Protein AF-A0A2E6G3G0-F1 (afdb_monomer)

Secondary structure (DSSP, 8-state):
------TT-TT---SS-HHHHHHHHTTSTTHHHHHTS-HHHHHHHHHHHHHHHTTS-BSSEEPSSBTTBTTS--SSS-SEES-EETTEEP-TT---HHHHHHHHHHHHHHHH-TTTTSTTS--SS------SEEEETTEEEE----SS---SB-TTS-HHHHH-THHHHHHGGGB-S--B----------

pLDDT: mean 77.66, std 16.22, range [36.97, 94.81]

Foldseek 3Di:
DDADCPQQDQPHQAVDDLVLLLVLLVPDPCNVVSVPDDNVLLSVLRSVLQVLCQVFAFDAAQDPPQPVDNPHGGNGSDDHADDADPNDGRDSPDDDPLVSNSSSVSSSVCSVPVCQQPPPDPGPPPPCPPPQWDDDDPDIDGDPDPPPPPQQFDPPDRSSCVSVVCSCVSCPNGGDDDRGPDDDDPPDDD

Structure (mmCIF, N/CA/C/O backbone):
data_AF-A0A2E6G3G0-F1
#
_entry.id   AF-A0A2E6G3G0-F1
#
loop_
_atom_site.group_PDB
_atom_site.id
_atom_site.type_symbol
_atom_site.label_atom_id
_atom_site.label_alt_id
_atom_site.label_comp_id
_atom_site.label_asym_id
_atom_site.label_entity_id
_atom_site.label_seq_id
_atom_site.pdbx_PDB_ins_code
_atom_site.Cartn_x
_atom_site.Cartn_y
_atom_site.Cartn_z
_atom_site.occupancy
_atom_site.B_iso_or_equiv
_atom_site.auth_seq_id
_atom_site.auth_comp_id
_atom_site.auth_asym_id
_atom_site.auth_atom_id
_atom_site.pdbx_PDB_model_num
ATOM 1 N N . MET A 1 1 ? -16.597 -3.599 -6.766 1.00 62.03 1 MET A N 1
ATOM 2 C CA . MET A 1 1 ? -15.289 -3.448 -7.442 1.00 62.03 1 MET A CA 1
ATOM 3 C C . MET A 1 1 ? -14.558 -4.769 -7.292 1.00 62.03 1 MET A C 1
ATOM 5 O O . MET A 1 1 ? -14.568 -5.299 -6.190 1.00 62.03 1 MET A O 1
ATOM 9 N N . THR A 1 2 ? -14.043 -5.342 -8.378 1.00 87.31 2 THR A N 1
ATOM 10 C CA . THR A 1 2 ? -13.449 -6.690 -8.361 1.00 87.31 2 THR A CA 1
ATOM 11 C C . THR A 1 2 ? -11.989 -6.624 -7.920 1.00 87.31 2 THR A C 1
ATOM 13 O O . THR A 1 2 ? -11.248 -5.740 -8.357 1.00 87.31 2 THR A O 1
ATOM 16 N N . PHE A 1 3 ? -11.575 -7.547 -7.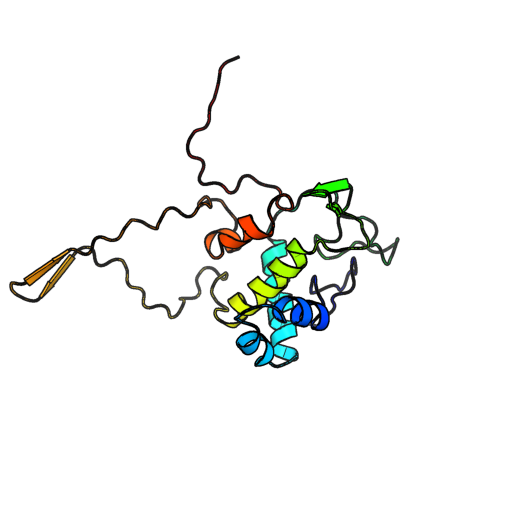052 1.00 89.94 3 PHE A N 1
ATOM 17 C CA . PHE A 1 3 ? -10.178 -7.689 -6.660 1.00 89.94 3 PHE A CA 1
ATOM 18 C C . PHE A 1 3 ? -9.345 -8.157 -7.859 1.00 89.94 3 PHE A C 1
ATOM 20 O O . PHE A 1 3 ? -9.682 -9.145 -8.509 1.00 89.94 3 PHE A O 1
ATOM 27 N N . ASN A 1 4 ? -8.280 -7.427 -8.177 1.00 88.81 4 ASN A N 1
ATOM 28 C CA . ASN A 1 4 ? -7.361 -7.763 -9.254 1.00 88.81 4 ASN A CA 1
ATOM 29 C C . ASN A 1 4 ? -5.958 -7.270 -8.886 1.00 88.81 4 ASN A C 1
ATOM 31 O O . ASN A 1 4 ? -5.741 -6.065 -8.763 1.00 88.81 4 ASN A O 1
ATOM 35 N N . ALA A 1 5 ? -5.020 -8.200 -8.729 1.00 87.94 5 ALA A N 1
ATOM 36 C CA . ALA A 1 5 ? -3.620 -7.920 -8.408 1.00 87.94 5 ALA A CA 1
ATOM 37 C C . ALA A 1 5 ? -2.667 -8.200 -9.589 1.00 87.94 5 ALA A C 1
ATOM 39 O O . ALA A 1 5 ? -1.472 -8.404 -9.400 1.00 87.94 5 ALA A O 1
ATOM 40 N N . THR A 1 6 ? -3.196 -8.243 -10.816 1.00 86.88 6 THR A N 1
ATOM 41 C CA . THR A 1 6 ? -2.399 -8.465 -12.032 1.00 86.88 6 THR A CA 1
ATOM 42 C C . THR A 1 6 ? -1.498 -7.259 -12.290 1.00 86.88 6 THR A C 1
ATOM 44 O O . THR A 1 6 ? -1.988 -6.129 -12.407 1.00 86.88 6 THR A O 1
ATOM 47 N N . LEU A 1 7 ? -0.189 -7.492 -12.390 1.00 83.62 7 LEU A N 1
ATOM 48 C CA . LEU A 1 7 ? 0.811 -6.437 -12.540 1.00 83.62 7 LEU A CA 1
ATOM 49 C C . LEU A 1 7 ? 0.590 -5.638 -13.827 1.00 83.62 7 LEU A C 1
ATOM 51 O O . LEU A 1 7 ? 0.356 -6.175 -14.897 1.00 83.62 7 LEU A O 1
ATOM 55 N N . GLY A 1 8 ? 0.628 -4.311 -13.726 1.00 77.94 8 GLY A N 1
ATOM 56 C CA . GLY A 1 8 ? 0.469 -3.433 -14.884 1.00 77.94 8 GLY A CA 1
ATOM 57 C C . GLY A 1 8 ? -0.934 -3.428 -15.510 1.00 77.94 8 GLY A C 1
ATOM 58 O O . GLY A 1 8 ? -1.158 -2.714 -16.486 1.00 77.94 8 GLY A O 1
ATOM 59 N N . SER A 1 9 ? -1.913 -4.176 -15.003 1.00 82.19 9 SER A N 1
ATOM 60 C CA . SER A 1 9 ? -3.252 -4.195 -15.601 1.00 82.19 9 SER A CA 1
ATOM 61 C C . SER A 1 9 ? -3.970 -2.837 -15.485 1.00 82.19 9 SER A C 1
ATOM 63 O O . SER A 1 9 ? -3.830 -2.105 -14.503 1.00 82.19 9 SER A O 1
ATOM 65 N N . THR A 1 10 ? -4.810 -2.508 -16.475 1.00 83.38 10 THR A N 1
ATOM 66 C CA . THR A 1 10 ? -5.750 -1.362 -16.415 1.00 83.38 10 THR A CA 1
ATOM 67 C C . THR A 1 10 ? -6.846 -1.553 -15.372 1.00 83.38 10 THR A C 1
ATOM 69 O O . THR A 1 10 ? -7.481 -0.587 -14.955 1.00 83.38 10 THR A O 1
ATOM 72 N N . LEU A 1 11 ? -7.083 -2.795 -14.950 1.00 85.50 11 LEU A N 1
ATOM 73 C CA . LEU A 1 11 ? -8.100 -3.152 -13.967 1.00 85.50 11 LEU A CA 1
ATOM 74 C C . LEU A 1 11 ? -7.493 -3.514 -12.609 1.00 85.50 11 LEU A C 1
ATOM 76 O O . LEU A 1 11 ? -8.232 -3.945 -11.730 1.00 85.50 11 LEU A O 1
ATOM 80 N N . ALA A 1 12 ? -6.178 -3.344 -12.425 1.00 86.94 12 ALA A N 1
ATOM 81 C CA . ALA A 1 12 ? -5.516 -3.637 -11.161 1.00 86.94 12 ALA A CA 1
ATOM 82 C C . ALA A 1 12 ? -6.078 -2.754 -10.036 1.00 86.94 12 ALA A C 1
ATOM 84 O O . ALA A 1 12 ? -6.157 -1.524 -10.152 1.00 86.94 12 ALA A O 1
ATOM 85 N N . THR A 1 13 ? -6.489 -3.393 -8.947 1.00 90.00 13 THR A N 1
ATOM 86 C CA . THR A 1 13 ? -7.044 -2.769 -7.741 1.00 90.00 13 THR A CA 1
ATOM 87 C C . THR A 1 13 ? -6.168 -2.985 -6.513 1.00 90.00 13 THR A C 1
ATOM 89 O O . THR A 1 13 ? -6.315 -2.241 -5.546 1.00 90.00 13 THR A O 1
ATOM 92 N N . SER A 1 14 ? -5.230 -3.934 -6.562 1.00 92.25 14 SER A N 1
ATOM 93 C CA . SER A 1 14 ? -4.233 -4.152 -5.518 1.00 92.25 14 SER A CA 1
ATOM 94 C C . SER A 1 14 ? -2.835 -4.370 -6.096 1.00 92.25 14 SER A C 1
ATOM 96 O O . SER A 1 14 ? -2.698 -4.811 -7.234 1.00 92.25 14 SER A O 1
ATOM 98 N N . TYR A 1 15 ? -1.801 -4.066 -5.309 1.00 91.00 15 TYR A N 1
ATOM 99 C CA . TYR A 1 15 ? -0.417 -4.412 -5.644 1.00 91.00 15 TYR A CA 1
ATOM 100 C C . TYR A 1 15 ? -0.094 -5.888 -5.411 1.00 91.00 15 TYR A C 1
ATOM 102 O O . TYR A 1 15 ? 0.723 -6.437 -6.138 1.00 91.00 15 TYR A O 1
ATOM 110 N N . ILE A 1 16 ? -0.703 -6.536 -4.417 1.00 93.62 16 ILE A N 1
ATOM 111 C CA . ILE A 1 16 ? -0.367 -7.918 -4.055 1.00 93.62 16 ILE A CA 1
ATOM 112 C C . ILE A 1 16 ? -1.604 -8.807 -4.023 1.00 93.62 16 ILE A C 1
ATOM 114 O O . ILE A 1 16 ? -2.722 -8.341 -3.808 1.00 93.62 16 ILE A O 1
ATOM 118 N N . THR A 1 17 ? -1.396 -10.105 -4.233 1.00 94.56 17 THR A N 1
ATOM 119 C CA . THR A 1 17 ? -2.445 -11.117 -4.057 1.00 94.56 17 THR A CA 1
ATOM 120 C C . THR A 1 17 ? -2.668 -11.417 -2.570 1.00 94.56 17 THR A C 1
ATOM 122 O O . THR A 1 17 ? -1.820 -11.098 -1.731 1.00 94.56 17 THR A O 1
ATOM 125 N N . VAL A 1 18 ? -3.793 -12.061 -2.238 1.00 94.19 18 VAL A N 1
ATOM 126 C CA . VAL A 1 18 ? -4.043 -12.555 -0.872 1.00 94.19 18 VAL A CA 1
ATOM 127 C C . VAL A 1 18 ? -2.978 -13.579 -0.465 1.00 94.19 18 VAL A C 1
ATOM 129 O O . VAL A 1 18 ? -2.447 -13.475 0.636 1.00 94.19 18 VAL A O 1
ATOM 132 N N . ASP A 1 19 ? -2.573 -14.470 -1.373 1.00 94.00 19 ASP A N 1
ATOM 133 C CA . ASP A 1 19 ? -1.524 -15.467 -1.117 1.00 94.00 19 ASP A CA 1
ATOM 134 C C . ASP A 1 19 ? -0.173 -14.812 -0.798 1.00 94.00 19 ASP A C 1
ATOM 136 O O . ASP A 1 19 ? 0.526 -15.203 0.140 1.00 94.00 19 ASP A O 1
ATOM 140 N N . THR A 1 20 ? 0.191 -13.763 -1.543 1.00 92.62 20 THR A N 1
ATOM 141 C CA . THR A 1 20 ? 1.399 -12.975 -1.263 1.00 92.62 20 THR A CA 1
ATOM 142 C C . THR A 1 20 ? 1.306 -12.305 0.109 1.00 92.62 20 THR A C 1
ATOM 144 O O . THR A 1 20 ? 2.282 -12.306 0.860 1.00 92.62 20 THR A O 1
ATOM 147 N N . ALA A 1 21 ? 0.141 -11.759 0.472 1.00 92.88 21 ALA A N 1
ATOM 148 C CA . ALA A 1 21 ? -0.073 -11.149 1.783 1.00 92.88 21 ALA A CA 1
ATOM 149 C C . ALA A 1 21 ? 0.027 -12.181 2.920 1.00 92.88 21 ALA A C 1
ATOM 151 O O . ALA A 1 21 ? 0.689 -11.924 3.927 1.00 92.88 21 ALA A O 1
ATOM 152 N N . ASP A 1 22 ? -0.561 -13.365 2.746 1.00 94.00 22 ASP A N 1
ATOM 153 C CA . ASP A 1 22 ? -0.478 -14.474 3.701 1.00 94.00 22 ASP A CA 1
ATOM 154 C C . ASP A 1 22 ? 0.979 -14.916 3.913 1.00 94.00 22 ASP A C 1
ATOM 156 O O . ASP A 1 22 ? 1.413 -15.097 5.056 1.00 94.00 22 ASP A O 1
ATOM 160 N N . ALA A 1 23 ? 1.776 -14.985 2.842 1.00 94.06 23 ALA A N 1
ATOM 161 C CA . ALA A 1 23 ? 3.208 -15.281 2.920 1.00 94.06 23 ALA A CA 1
ATOM 162 C C . ALA A 1 23 ? 4.017 -14.186 3.641 1.00 94.06 23 ALA A C 1
ATOM 164 O O . ALA A 1 23 ? 4.982 -14.485 4.348 1.00 94.06 23 ALA A O 1
ATOM 165 N N . VAL A 1 24 ? 3.639 -12.910 3.503 1.00 92.25 24 VAL A N 1
ATOM 166 C CA . VAL A 1 24 ? 4.272 -11.812 4.255 1.00 92.25 24 VAL A CA 1
ATOM 167 C C . VAL A 1 24 ? 3.977 -11.939 5.750 1.00 92.25 24 VAL A C 1
ATOM 169 O O . VAL A 1 24 ? 4.884 -11.776 6.572 1.00 92.25 24 VAL A O 1
ATOM 172 N N . TRP A 1 25 ? 2.733 -12.252 6.113 1.00 93.06 25 TRP A N 1
ATOM 173 C CA . TRP A 1 25 ? 2.313 -12.355 7.509 1.00 93.06 25 TRP A CA 1
ATOM 174 C C . TRP A 1 25 ? 2.745 -13.661 8.187 1.00 93.06 25 TRP A C 1
ATO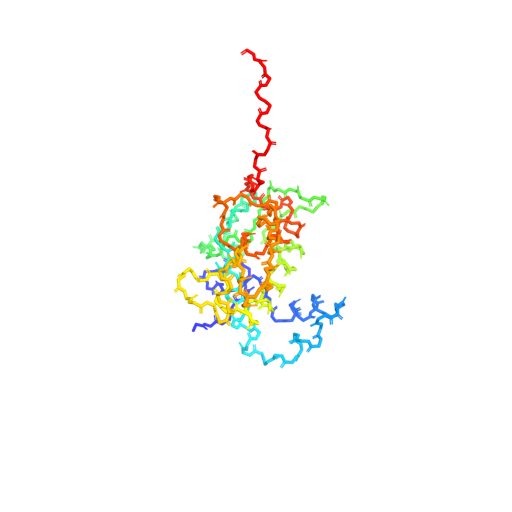M 176 O O . TRP A 1 25 ? 2.798 -13.691 9.417 1.00 93.06 25 TRP A O 1
ATOM 186 N N . SER A 1 26 ? 3.087 -14.722 7.446 1.00 90.31 26 SER A N 1
ATOM 187 C CA . SER A 1 26 ? 3.416 -16.058 7.986 1.00 90.31 26 SER A CA 1
ATOM 188 C C . SER A 1 26 ? 4.534 -16.068 9.035 1.00 90.31 26 SER A C 1
ATOM 190 O O . SER A 1 26 ? 4.526 -16.900 9.934 1.00 90.31 26 SER A O 1
ATOM 192 N N . ASN A 1 27 ? 5.480 -15.129 8.950 1.00 84.12 27 ASN A N 1
ATOM 193 C CA . ASN A 1 27 ? 6.659 -15.062 9.822 1.00 84.12 27 ASN A CA 1
ATOM 194 C C . ASN A 1 27 ? 6.611 -13.885 10.808 1.00 84.12 27 ASN A C 1
ATOM 196 O O . ASN A 1 27 ? 7.648 -13.353 11.202 1.00 84.12 27 ASN A O 1
ATOM 200 N N . THR A 1 28 ? 5.416 -13.429 11.176 1.00 88.31 28 THR A N 1
ATOM 201 C CA . THR A 1 28 ? 5.239 -12.248 12.028 1.00 88.31 28 THR A CA 1
ATOM 202 C C . THR A 1 28 ? 4.363 -12.551 13.239 1.00 88.31 28 THR A C 1
ATOM 204 O O . THR A 1 28 ? 3.518 -13.443 13.213 1.00 88.31 28 THR A O 1
ATOM 207 N N . LEU A 1 29 ? 4.515 -11.748 14.293 1.00 87.25 29 LEU A N 1
ATOM 208 C CA . LEU A 1 29 ? 3.718 -11.877 15.517 1.00 87.25 29 LEU A CA 1
ATOM 209 C C . LEU A 1 29 ? 2.222 -11.589 15.299 1.00 87.25 29 LEU A C 1
ATOM 211 O O . LEU A 1 29 ? 1.388 -12.087 16.046 1.00 87.25 29 LEU A O 1
ATOM 215 N N . ASN A 1 30 ? 1.876 -10.828 14.257 1.00 89.38 30 ASN A N 1
ATOM 216 C CA . ASN A 1 30 ? 0.493 -10.478 13.929 1.00 89.38 30 ASN A CA 1
ATOM 217 C C . ASN A 1 30 ? -0.160 -11.458 12.944 1.00 89.38 30 ASN A C 1
ATOM 219 O O . ASN A 1 30 ? -1.264 -11.189 12.471 1.00 89.38 30 ASN A O 1
ATOM 223 N N . ASN A 1 31 ? 0.483 -12.597 12.651 1.00 91.50 31 ASN A N 1
ATOM 224 C CA . ASN A 1 31 ? -0.094 -13.620 11.782 1.00 91.50 31 ASN A CA 1
ATOM 225 C C . ASN A 1 31 ? -1.508 -14.013 12.225 1.00 91.50 31 ASN A C 1
ATOM 227 O O . ASN A 1 31 ? -2.407 -14.053 11.397 1.00 91.50 31 ASN A O 1
ATOM 231 N N . ALA A 1 32 ? -1.714 -14.226 13.528 1.00 91.69 32 ALA A N 1
ATOM 232 C CA . ALA A 1 32 ? -3.009 -14.630 14.069 1.00 91.69 32 ALA A CA 1
ATOM 233 C C . ALA A 1 32 ? -4.115 -13.598 13.789 1.00 91.69 32 ALA A C 1
ATOM 235 O O . ALA A 1 32 ? -5.234 -13.975 13.458 1.00 91.69 32 ALA A O 1
ATOM 236 N N . ALA A 1 33 ? -3.795 -12.301 13.873 1.00 91.56 33 ALA A N 1
ATOM 237 C CA . ALA A 1 33 ? -4.744 -11.231 13.578 1.00 91.56 33 ALA A CA 1
ATOM 238 C C . ALA A 1 33 ? -5.097 -11.182 12.083 1.00 91.56 33 ALA A C 1
ATOM 240 O O . ALA A 1 33 ? -6.261 -11.029 11.734 1.00 91.56 33 ALA A O 1
ATOM 241 N N . TRP A 1 34 ? -4.109 -11.362 11.201 1.00 92.56 34 TRP A N 1
ATOM 242 C CA . TRP A 1 34 ? -4.342 -11.416 9.756 1.00 92.56 34 TRP A CA 1
ATOM 243 C C . TRP A 1 34 ? -5.092 -12.685 9.324 1.00 92.56 34 TRP A C 1
ATOM 245 O O . TRP A 1 34 ? -6.000 -12.627 8.500 1.00 92.56 34 TRP A O 1
ATOM 255 N N . ALA A 1 35 ? -4.740 -13.835 9.896 1.00 92.88 35 ALA A N 1
ATOM 256 C CA . ALA A 1 35 ? -5.358 -15.124 9.601 1.00 92.88 35 ALA A CA 1
ATOM 257 C C . ALA A 1 35 ? -6.817 -15.212 10.076 1.00 92.88 35 ALA A C 1
ATOM 259 O O . ALA A 1 35 ? -7.580 -15.998 9.523 1.00 92.88 35 ALA A O 1
ATOM 260 N N . ALA A 1 36 ? -7.210 -14.406 11.068 1.00 93.62 36 ALA A N 1
ATOM 261 C CA . ALA A 1 36 ? -8.590 -14.319 11.538 1.00 93.62 36 ALA A CA 1
ATOM 262 C C . ALA A 1 36 ? -9.532 -13.598 10.554 1.00 93.62 36 ALA A C 1
ATOM 264 O O . ALA A 1 36 ? -10.747 -13.735 10.680 1.00 93.62 36 ALA A O 1
ATOM 265 N N . LEU A 1 37 ? -8.995 -12.840 9.591 1.00 92.62 37 LEU A N 1
ATOM 266 C CA . LEU A 1 37 ? -9.790 -12.125 8.593 1.00 92.62 37 LEU A CA 1
ATOM 267 C C . LEU A 1 37 ? -10.345 -13.074 7.534 1.00 92.62 37 LEU A C 1
ATOM 269 O O . LEU A 1 37 ? -9.647 -13.969 7.045 1.00 92.62 37 LEU A O 1
ATOM 273 N N . THR A 1 38 ? -11.577 -12.818 7.104 1.00 94.44 38 THR A N 1
ATOM 274 C CA . THR A 1 38 ? -12.157 -13.488 5.938 1.00 94.44 38 THR A CA 1
ATOM 275 C C . THR A 1 38 ? -11.435 -13.071 4.659 1.00 94.44 38 THR A C 1
ATOM 277 O O . THR A 1 38 ? -10.847 -11.992 4.560 1.00 94.44 38 THR A O 1
ATOM 280 N N . GLU A 1 39 ? -11.510 -13.908 3.626 1.00 92.75 39 GLU A N 1
ATOM 281 C CA . GLU A 1 39 ? -10.880 -13.603 2.340 1.00 92.75 39 GLU A CA 1
ATOM 282 C C . GLU A 1 39 ? -11.395 -12.283 1.739 1.00 92.75 39 GLU A C 1
ATOM 284 O O . GLU A 1 39 ? -10.615 -11.479 1.230 1.00 92.75 39 GLU A O 1
ATOM 289 N N . THR A 1 40 ? -12.696 -12.003 1.866 1.00 93.06 40 THR A N 1
ATOM 290 C CA . THR A 1 40 ? -13.290 -10.741 1.402 1.00 93.06 40 THR A CA 1
ATOM 291 C C . THR A 1 40 ? -12.728 -9.531 2.150 1.00 93.06 40 THR A C 1
ATOM 293 O O . THR A 1 40 ? -12.414 -8.520 1.521 1.00 93.06 40 THR A O 1
ATOM 296 N N . GLU A 1 41 ? -12.541 -9.623 3.467 1.00 93.81 41 GLU A N 1
ATOM 297 C CA . GLU A 1 41 ? -11.949 -8.548 4.276 1.00 93.81 41 GLU A CA 1
ATOM 298 C C . GLU A 1 41 ? -10.472 -8.321 3.929 1.00 93.81 41 GLU A C 1
ATOM 300 O O . GLU A 1 41 ? -10.026 -7.174 3.809 1.00 93.81 41 GLU A O 1
ATOM 305 N N . LYS A 1 42 ? -9.712 -9.395 3.676 1.00 94.31 42 LYS A N 1
ATOM 306 C CA . LYS A 1 42 ? -8.332 -9.299 3.172 1.00 94.31 42 LYS A CA 1
ATOM 307 C C . LYS A 1 42 ? -8.289 -8.585 1.820 1.00 94.31 42 LYS A C 1
ATOM 309 O O . LYS A 1 42 ? -7.517 -7.648 1.639 1.00 94.31 42 LYS A O 1
ATOM 314 N N . GLN A 1 43 ? -9.154 -8.957 0.879 1.00 94.81 43 GLN A N 1
ATOM 315 C CA . GLN A 1 43 ? -9.218 -8.310 -0.437 1.00 94.81 43 GLN A CA 1
ATOM 316 C C . GLN A 1 43 ? -9.579 -6.820 -0.326 1.00 94.81 43 GLN A C 1
ATOM 318 O O . GLN A 1 43 ? -8.946 -5.977 -0.965 1.00 94.81 43 GLN A O 1
ATOM 323 N N . GLN A 1 44 ? -10.570 -6.470 0.498 1.00 92.81 44 GLN A N 1
ATOM 324 C CA . GLN A 1 44 ? -10.986 -5.080 0.711 1.00 92.81 44 GLN A CA 1
ATOM 325 C C . GLN A 1 44 ? -9.887 -4.235 1.359 1.00 92.81 44 GLN A C 1
ATOM 327 O O . GLN A 1 44 ? -9.598 -3.135 0.882 1.00 92.81 44 GLN A O 1
ATOM 332 N N . SER A 1 45 ? -9.240 -4.757 2.400 1.00 92.62 45 SER A N 1
ATOM 333 C CA . SER A 1 45 ? -8.147 -4.066 3.088 1.00 92.62 45 SER A CA 1
ATOM 334 C C . SER A 1 45 ? -6.926 -3.867 2.185 1.00 92.62 45 SER A C 1
ATOM 336 O O . SER A 1 45 ? -6.338 -2.786 2.185 1.00 92.62 45 SER A O 1
ATOM 338 N N . LEU A 1 46 ? -6.592 -4.841 1.332 1.00 94.69 46 LEU A N 1
ATOM 339 C CA . LEU A 1 46 ? -5.525 -4.715 0.332 1.00 94.69 46 LEU A CA 1
ATOM 340 C C . LEU A 1 46 ? -5.835 -3.658 -0.740 1.00 94.69 46 LEU A C 1
ATOM 342 O O . LEU A 1 46 ? -4.940 -2.908 -1.141 1.00 94.69 46 LEU A O 1
ATOM 346 N N . MET A 1 47 ? -7.088 -3.555 -1.195 1.00 93.25 47 MET A N 1
ATOM 347 C CA . MET A 1 47 ? -7.511 -2.497 -2.126 1.00 93.25 47 MET A CA 1
ATOM 348 C C . MET A 1 47 ? -7.444 -1.108 -1.473 1.00 93.25 47 MET A C 1
ATOM 350 O O . MET A 1 47 ? -6.966 -0.150 -2.090 1.00 93.25 47 MET A O 1
ATOM 354 N N . ALA A 1 48 ? -7.872 -0.993 -0.213 1.00 91.50 48 ALA A N 1
ATOM 355 C CA . ALA A 1 48 ? -7.790 0.251 0.553 1.00 91.50 48 ALA A CA 1
ATOM 356 C C . ALA A 1 48 ? -6.332 0.679 0.787 1.00 91.50 48 ALA A C 1
ATOM 358 O O . ALA A 1 48 ? -5.974 1.827 0.520 1.00 91.50 48 ALA A O 1
ATOM 359 N N . ALA A 1 49 ? -5.468 -0.254 1.192 1.00 92.44 49 ALA A N 1
ATOM 360 C CA . ALA A 1 49 ? -4.038 -0.014 1.373 1.00 92.44 49 ALA A CA 1
ATOM 361 C C . ALA A 1 49 ? -3.358 0.423 0.074 1.00 92.44 49 ALA A C 1
ATOM 363 O O . ALA A 1 49 ? -2.580 1.374 0.074 1.00 92.44 49 ALA A O 1
ATOM 364 N N . THR A 1 50 ? -3.690 -0.220 -1.045 1.00 93.31 50 THR A N 1
ATOM 365 C CA . THR A 1 50 ? -3.153 0.164 -2.358 1.00 93.31 50 THR A CA 1
ATOM 366 C C . THR A 1 50 ? -3.584 1.583 -2.717 1.00 93.31 50 THR A C 1
ATOM 368 O O . THR A 1 50 ? -2.750 2.399 -3.083 1.00 93.31 50 THR A O 1
ATOM 371 N N . THR A 1 51 ? -4.858 1.925 -2.515 1.00 90.62 51 THR A N 1
ATOM 372 C CA . THR A 1 51 ? -5.368 3.286 -2.760 1.00 90.62 51 THR A CA 1
ATOM 373 C C . THR A 1 51 ? -4.652 4.333 -1.900 1.00 90.62 51 THR A C 1
ATOM 375 O O . THR A 1 51 ? -4.349 5.423 -2.376 1.00 90.62 51 THR A O 1
ATOM 378 N N . ALA A 1 52 ? -4.333 4.001 -0.648 1.00 89.25 52 ALA A N 1
ATOM 379 C CA . ALA A 1 52 ? -3.578 4.881 0.238 1.00 89.25 52 ALA A CA 1
ATOM 380 C C . ALA A 1 52 ? -2.111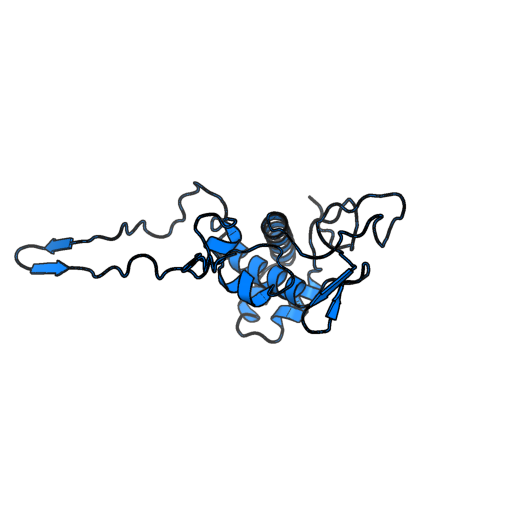 5.052 -0.203 1.00 89.25 52 ALA A C 1
ATOM 382 O O . ALA A 1 52 ? -1.570 6.154 -0.118 1.00 89.25 52 ALA A O 1
ATOM 383 N N . LEU A 1 53 ? -1.470 3.989 -0.697 1.00 90.25 53 LEU A N 1
ATOM 384 C CA . LEU A 1 53 ? -0.100 4.035 -1.218 1.00 90.25 53 LEU A CA 1
ATOM 385 C C . LEU A 1 53 ? -0.003 4.762 -2.563 1.00 90.25 53 LEU A C 1
ATOM 387 O O . LEU A 1 53 ? 1.007 5.406 -2.822 1.00 90.25 53 LEU A O 1
ATOM 391 N N . GLU A 1 54 ? -1.049 4.730 -3.389 1.00 90.19 54 GLU A N 1
ATOM 392 C CA . GLU A 1 54 ? -1.118 5.484 -4.651 1.00 90.19 54 GLU A CA 1
ATOM 393 C C . GLU A 1 54 ? -1.070 7.009 -4.445 1.00 90.19 54 GLU A C 1
ATOM 395 O O . GLU A 1 54 ? -0.757 7.740 -5.384 1.00 90.19 54 GLU A O 1
ATOM 400 N N . ALA A 1 55 ? -1.337 7.500 -3.228 1.00 86.00 55 ALA A N 1
ATOM 401 C CA . ALA A 1 55 ? -1.163 8.909 -2.867 1.00 86.00 55 ALA A CA 1
ATOM 402 C C . ALA A 1 55 ? 0.312 9.309 -2.658 1.00 86.00 55 ALA A C 1
ATOM 404 O O . ALA A 1 55 ? 0.613 10.494 -2.494 1.00 86.00 55 ALA A O 1
ATOM 405 N N . LEU A 1 56 ? 1.229 8.339 -2.620 1.00 87.69 56 LEU A N 1
ATOM 406 C CA . LEU A 1 56 ? 2.663 8.562 -2.464 1.00 87.69 56 LEU A CA 1
ATOM 407 C C . LEU A 1 56 ? 3.345 8.725 -3.822 1.00 87.69 56 LEU A C 1
ATOM 409 O O . LEU A 1 56 ? 2.813 8.353 -4.867 1.00 87.69 56 LEU A O 1
ATOM 413 N N . LEU A 1 57 ? 4.551 9.287 -3.793 1.00 86.69 57 LEU A N 1
ATOM 414 C CA . LEU A 1 57 ? 5.430 9.357 -4.951 1.00 86.69 57 LEU A CA 1
ATOM 415 C C . LEU A 1 57 ? 6.505 8.278 -4.810 1.00 86.69 57 LEU A C 1
ATOM 417 O O . LEU A 1 57 ? 7.128 8.145 -3.755 1.00 86.69 57 LEU A O 1
ATOM 421 N N . PHE A 1 58 ? 6.707 7.500 -5.872 1.00 88.56 58 PHE A N 1
ATOM 422 C CA . PHE A 1 58 ? 7.713 6.439 -5.925 1.00 88.56 58 PHE A CA 1
ATOM 423 C C . PHE A 1 58 ? 8.826 6.767 -6.919 1.00 88.56 58 PHE A C 1
ATOM 425 O O . PHE A 1 58 ? 8.574 7.332 -7.987 1.00 88.56 58 PHE A O 1
ATOM 432 N N . THR A 1 59 ? 10.047 6.348 -6.593 1.00 86.62 59 THR A N 1
ATOM 433 C CA . THR A 1 59 ? 11.233 6.527 -7.438 1.00 86.62 59 THR A CA 1
ATOM 434 C C . THR A 1 59 ? 11.200 5.624 -8.673 1.00 86.62 59 THR A C 1
ATOM 436 O O . THR A 1 59 ? 10.459 4.641 -8.764 1.00 86.62 59 THR A O 1
ATOM 439 N N . GLY A 1 60 ? 12.013 5.969 -9.672 1.00 85.44 60 GLY A N 1
ATOM 440 C CA . GLY A 1 60 ? 12.097 5.238 -10.936 1.00 85.44 60 GLY A CA 1
ATOM 441 C C . GLY A 1 60 ? 10.999 5.606 -11.930 1.00 85.44 60 GLY A C 1
ATOM 442 O O . GLY A 1 60 ? 10.110 6.414 -11.656 1.00 85.44 60 GLY A O 1
ATOM 443 N N . VAL A 1 61 ? 11.067 5.008 -13.112 1.00 85.25 61 VAL A N 1
ATOM 444 C CA . VAL A 1 61 ? 10.161 5.287 -14.226 1.00 85.25 61 VAL A CA 1
ATOM 445 C C . VAL A 1 61 ? 9.022 4.283 -14.205 1.00 85.25 61 VAL A C 1
ATOM 447 O O . VAL A 1 61 ? 9.241 3.070 -14.236 1.00 85.25 61 VAL A O 1
ATOM 450 N N . ARG A 1 62 ? 7.790 4.795 -14.161 1.00 84.94 62 ARG A N 1
ATOM 451 C CA . ARG A 1 62 ? 6.587 3.975 -14.285 1.00 84.94 62 ARG A CA 1
ATOM 452 C C . ARG A 1 62 ? 6.630 3.222 -15.614 1.00 84.94 62 ARG A C 1
ATOM 454 O O . ARG A 1 62 ? 6.765 3.851 -16.661 1.00 84.94 62 ARG A O 1
ATOM 461 N N . CYS A 1 63 ? 6.512 1.896 -15.573 1.00 81.38 63 CYS A N 1
ATOM 462 C CA . CYS A 1 63 ? 6.552 1.086 -16.785 1.00 81.38 63 CYS A CA 1
ATOM 463 C C . CYS A 1 63 ? 5.406 1.481 -17.726 1.00 81.38 63 CYS A C 1
ATOM 465 O O . CYS A 1 63 ? 4.253 1.617 -17.311 1.00 81.38 63 CYS A O 1
ATOM 467 N N . ALA A 1 64 ? 5.731 1.737 -18.984 1.00 69.38 64 ALA A N 1
ATOM 468 C CA . ALA A 1 64 ? 4.754 1.969 -20.029 1.00 69.38 64 A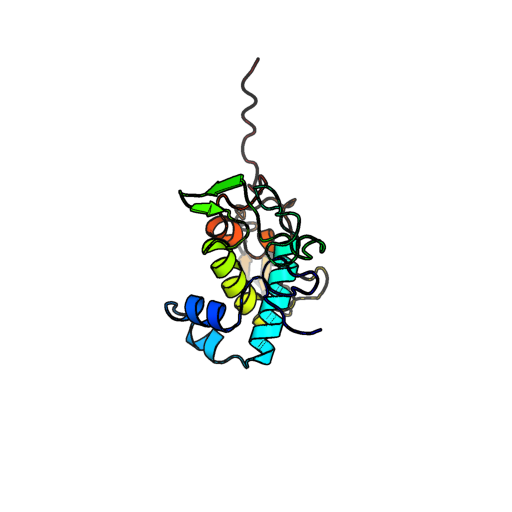LA A CA 1
ATOM 469 C C . ALA A 1 64 ? 5.309 1.378 -21.330 1.00 69.38 64 ALA A C 1
ATOM 471 O O . ALA A 1 64 ? 6.462 1.664 -21.664 1.00 69.38 64 ALA A O 1
ATOM 472 N N . PRO A 1 65 ? 4.516 0.595 -22.072 1.00 64.50 65 PRO A N 1
ATOM 473 C CA . PRO A 1 65 ? 3.174 0.102 -21.733 1.00 64.50 65 PRO A CA 1
ATOM 474 C C . PRO A 1 65 ? 3.184 -0.952 -20.604 1.00 64.50 65 PRO A C 1
ATOM 476 O O . PRO A 1 65 ? 4.244 -1.262 -20.060 1.00 64.50 65 PRO A O 1
ATOM 479 N N . SER A 1 66 ? 2.008 -1.430 -20.181 1.00 62.34 66 SER A N 1
ATOM 480 C CA . SER A 1 66 ? 1.897 -2.476 -19.155 1.00 62.34 66 SER A CA 1
ATOM 481 C C . SER A 1 66 ? 2.765 -3.689 -19.496 1.00 62.34 66 SER A C 1
ATOM 483 O O . SER A 1 66 ? 2.853 -4.074 -20.661 1.00 62.34 66 SER A O 1
ATOM 485 N N . THR A 1 67 ? 3.366 -4.317 -18.482 1.00 60.47 67 THR A N 1
ATOM 486 C CA . THR A 1 67 ? 4.145 -5.558 -18.623 1.00 60.47 67 THR A CA 1
ATOM 487 C C . THR A 1 67 ? 3.341 -6.682 -19.283 1.00 60.47 67 THR A C 1
ATOM 489 O O . THR A 1 67 ? 3.926 -7.532 -19.949 1.00 60.47 67 THR A O 1
ATOM 492 N N . ASP A 1 68 ? 2.011 -6.620 -19.166 1.00 57.31 68 ASP A N 1
ATOM 493 C CA . ASP A 1 68 ? 1.084 -7.646 -19.644 1.00 57.31 68 ASP A CA 1
ATOM 494 C C . ASP A 1 68 ? 0.284 -7.205 -20.885 1.00 57.31 68 ASP A C 1
ATOM 496 O O . ASP A 1 68 ? -0.438 -8.007 -21.477 1.00 57.31 68 ASP A O 1
ATOM 500 N N . ASP A 1 69 ? 0.386 -5.937 -21.304 1.00 58.03 69 ASP A N 1
ATOM 501 C CA . ASP A 1 69 ? -0.301 -5.440 -22.498 1.00 58.03 69 ASP A CA 1
ATOM 502 C C . ASP A 1 69 ? 0.362 -4.171 -23.053 1.00 58.03 69 ASP A C 1
ATOM 504 O O . ASP A 1 69 ? 0.220 -3.070 -22.512 1.00 58.03 69 ASP A O 1
ATOM 508 N N . ALA A 1 70 ? 1.026 -4.320 -24.203 1.00 64.69 70 ALA A N 1
ATOM 509 C CA . ALA A 1 70 ? 1.728 -3.233 -24.874 1.00 64.69 70 ALA A CA 1
ATOM 510 C C . ALA A 1 70 ? 0.808 -2.088 -25.358 1.00 64.69 70 ALA A C 1
ATOM 512 O O . ALA A 1 70 ? 1.276 -0.996 -25.679 1.00 64.69 70 ALA A O 1
ATOM 513 N N . SER A 1 71 ? -0.502 -2.328 -25.416 1.00 67.12 71 SER A N 1
ATOM 514 C CA . SER A 1 71 ? -1.510 -1.380 -25.891 1.00 67.12 71 SER A CA 1
ATOM 515 C C . SER A 1 71 ? -2.314 -0.726 -24.767 1.00 67.12 71 SER A C 1
ATOM 517 O O . SER A 1 71 ? -3.062 0.220 -25.024 1.00 67.12 71 SER A O 1
ATOM 519 N N . LYS A 1 72 ? -2.159 -1.187 -23.516 1.00 66.81 72 LYS A N 1
ATOM 520 C CA . LYS A 1 72 ? -2.929 -0.679 -22.377 1.00 66.81 72 LYS A CA 1
ATOM 521 C C . LYS A 1 72 ? -2.039 0.036 -21.351 1.00 66.81 72 LYS A C 1
ATOM 523 O O . LYS A 1 72 ? -1.033 -0.516 -20.900 1.00 66.81 72 LYS A O 1
ATOM 528 N N . PRO A 1 73 ? -2.407 1.259 -20.930 1.00 71.50 73 PRO A N 1
ATOM 529 C CA . PRO A 1 73 ? -1.696 1.953 -19.866 1.00 71.50 73 PRO A CA 1
ATOM 530 C C . PRO A 1 73 ? -1.983 1.281 -18.520 1.00 71.50 73 PRO A C 1
ATOM 532 O O . PRO A 1 73 ? -3.131 0.981 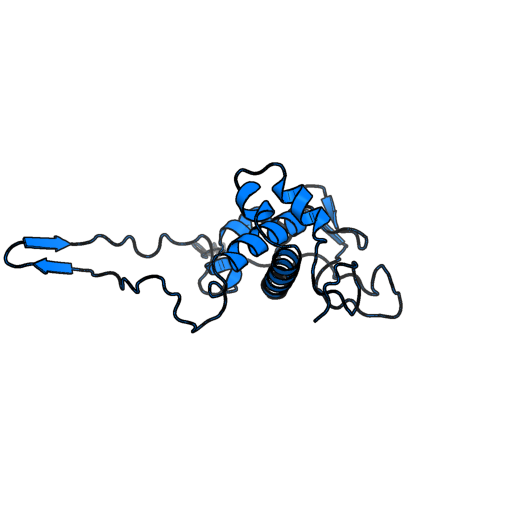-18.210 1.00 71.50 73 PRO A O 1
ATOM 535 N N . GLN A 1 74 ? -0.969 1.077 -17.685 1.00 79.06 74 GLN A N 1
ATOM 536 C CA . GLN A 1 74 ? -1.213 0.552 -16.341 1.00 79.06 74 GLN A CA 1
ATOM 537 C C . GLN A 1 74 ? -2.001 1.536 -15.462 1.00 79.06 74 GLN A C 1
ATOM 539 O O . GLN A 1 74 ? -1.791 2.752 -15.541 1.00 79.06 74 GLN A O 1
ATOM 544 N N . ARG A 1 75 ? -2.912 1.010 -14.625 1.00 84.25 75 ARG A N 1
ATOM 545 C CA . ARG A 1 75 ? -3.759 1.823 -13.731 1.00 84.25 75 ARG A CA 1
ATOM 546 C C . ARG A 1 75 ? -3.007 2.330 -12.505 1.00 84.25 75 ARG A C 1
ATOM 548 O O . ARG A 1 75 ? -3.203 3.478 -12.123 1.00 84.25 75 ARG A O 1
ATOM 555 N N . LEU A 1 76 ? -2.191 1.472 -11.900 1.00 87.38 76 LEU A N 1
ATOM 556 C CA . LEU A 1 76 ? -1.479 1.758 -10.657 1.00 87.38 76 LEU A CA 1
ATOM 557 C C . LEU A 1 76 ? -0.082 2.356 -10.924 1.00 87.38 76 LEU A C 1
ATOM 559 O O . LEU A 1 76 ? 0.414 2.346 -12.056 1.00 87.38 76 LEU A O 1
ATOM 563 N N . GLN A 1 77 ? 0.561 2.906 -9.892 1.00 86.56 77 GLN A N 1
ATOM 564 C CA . GLN A 1 77 ? 1.911 3.477 -9.978 1.00 86.56 77 GLN A CA 1
ATOM 565 C C . GLN A 1 77 ? 3.025 2.431 -10.138 1.00 86.56 77 GLN A C 1
ATOM 567 O O . GLN A 1 77 ? 4.087 2.771 -10.670 1.00 86.56 77 GLN A O 1
ATOM 572 N N . TRP A 1 78 ? 2.798 1.197 -9.679 1.00 86.88 78 TRP A N 1
ATOM 573 C CA . TRP A 1 78 ? 3.663 0.031 -9.884 1.00 86.88 78 TRP A CA 1
ATOM 574 C C . TRP A 1 78 ? 3.042 -0.920 -10.916 1.00 86.88 78 TRP A C 1
ATOM 576 O O . TRP A 1 78 ? 1.815 -1.056 -10.926 1.00 86.88 78 TRP A O 1
ATOM 586 N N . PRO A 1 79 ? 3.852 -1.648 -11.710 1.00 87.88 79 PRO A N 1
ATOM 587 C CA . PRO A 1 79 ? 5.321 -1.754 -11.688 1.00 87.88 79 PRO A CA 1
ATOM 588 C C . PRO A 1 79 ? 6.136 -0.574 -12.269 1.00 87.88 79 PRO A C 1
ATOM 590 O O . PRO A 1 79 ? 5.659 0.227 -13.081 1.00 87.88 79 PRO A O 1
ATOM 593 N N . ARG A 1 80 ? 7.412 -0.484 -11.855 1.00 87.56 80 ARG A N 1
ATOM 594 C CA . ARG A 1 80 ? 8.387 0.557 -12.248 1.00 87.56 80 ARG A CA 1
ATOM 595 C C . ARG A 1 80 ? 9.736 -0.051 -12.640 1.00 87.56 80 ARG A C 1
ATOM 597 O O . ARG A 1 80 ? 10.023 -1.201 -12.322 1.00 87.56 80 ARG A O 1
ATOM 604 N N . SER A 1 81 ? 10.574 0.730 -13.317 1.00 87.69 81 SER A N 1
ATOM 605 C CA . SER A 1 81 ? 11.923 0.333 -13.740 1.00 87.69 81 SER A CA 1
ATOM 606 C C . SER A 1 81 ? 12.929 1.486 -13.658 1.00 87.69 81 SER A C 1
ATOM 608 O O . SER A 1 81 ? 12.558 2.635 -13.412 1.00 87.69 81 SER A O 1
ATOM 610 N N . GLY A 1 82 ? 14.217 1.189 -13.859 1.00 83.75 82 GLY A N 1
ATOM 611 C CA . GLY A 1 82 ? 15.261 2.216 -13.983 1.00 83.75 82 GLY A CA 1
ATOM 612 C C . GLY A 1 82 ? 15.735 2.813 -12.655 1.00 83.75 82 GLY A C 1
ATOM 613 O O . GLY A 1 82 ? 16.365 3.866 -12.647 1.00 83.75 82 GLY A O 1
ATOM 614 N N . PHE A 1 83 ? 15.448 2.147 -11.534 1.00 87.19 83 PHE A N 1
ATOM 615 C CA . PHE A 1 83 ? 15.956 2.512 -10.214 1.00 87.19 83 PHE A CA 1
ATOM 616 C C . PHE A 1 83 ? 16.434 1.270 -9.459 1.00 87.19 83 PHE A C 1
ATOM 618 O O . PHE A 1 83 ? 15.850 0.191 -9.587 1.00 87.19 83 PHE A O 1
ATOM 625 N N . ILE A 1 84 ? 17.503 1.425 -8.678 1.00 87.25 84 ILE A N 1
ATOM 626 C CA . ILE A 1 84 ? 18.082 0.362 -7.855 1.00 87.25 84 ILE A CA 1
ATOM 627 C C . ILE A 1 84 ? 18.036 0.816 -6.401 1.00 87.25 84 ILE A C 1
ATOM 629 O O . ILE A 1 84 ? 18.627 1.829 -6.037 1.00 87.25 84 ILE A O 1
ATOM 633 N N . CYS A 1 85 ? 17.372 0.033 -5.560 1.00 85.56 85 CYS A N 1
ATOM 634 C CA . CYS A 1 85 ? 17.266 0.281 -4.129 1.00 85.56 85 CYS A CA 1
ATOM 635 C C . CYS A 1 85 ? 17.876 -0.904 -3.380 1.00 85.56 85 CYS A C 1
ATOM 637 O O . CYS A 1 85 ? 17.450 -2.043 -3.559 1.00 85.56 85 CYS A O 1
ATOM 639 N N . LYS A 1 86 ? 18.900 -0.656 -2.551 1.00 85.06 86 LYS A N 1
ATOM 640 C CA . LYS A 1 86 ? 19.597 -1.696 -1.760 1.00 85.06 86 LYS A CA 1
ATOM 641 C C . LYS A 1 86 ? 20.057 -2.911 -2.597 1.00 85.06 86 LYS A C 1
ATOM 643 O O . LYS A 1 86 ? 19.966 -4.046 -2.145 1.00 85.06 86 LYS A O 1
ATOM 648 N N . GLY A 1 87 ? 20.522 -2.671 -3.826 1.00 83.06 87 GLY A N 1
ATOM 649 C CA . GLY A 1 87 ? 20.981 -3.723 -4.745 1.00 83.06 87 GLY A CA 1
ATOM 650 C C . GLY A 1 87 ? 19.870 -4.475 -5.490 1.00 83.06 87 GLY A C 1
ATOM 651 O O . GLY A 1 87 ? 20.177 -5.321 -6.323 1.00 83.06 87 GLY A O 1
ATOM 652 N N . VAL A 1 88 ? 18.595 -4.154 -5.245 1.00 85.62 88 VAL A N 1
ATOM 653 C CA . VAL A 1 88 ? 17.453 -4.701 -5.991 1.00 85.62 88 VAL A CA 1
ATOM 654 C C . VAL A 1 88 ? 17.069 -3.725 -7.097 1.00 85.62 88 VAL A C 1
ATOM 656 O O . VAL A 1 88 ? 16.689 -2.584 -6.823 1.00 85.62 88 VAL A O 1
ATOM 659 N N . ALA A 1 89 ? 17.179 -4.168 -8.348 1.00 86.06 89 ALA A N 1
ATOM 660 C CA . ALA A 1 89 ? 16.742 -3.399 -9.505 1.00 86.06 89 ALA A CA 1
ATOM 661 C C . ALA A 1 89 ? 15.228 -3.539 -9.693 1.00 86.06 89 ALA A C 1
ATOM 663 O O . ALA A 1 89 ? 14.707 -4.652 -9.736 1.00 86.06 89 ALA A O 1
ATOM 664 N N . ALA A 1 90 ? 14.524 -2.415 -9.830 1.00 85.62 90 ALA A N 1
ATOM 665 C CA . ALA A 1 90 ? 13.122 -2.441 -10.223 1.00 85.62 90 ALA A CA 1
ATOM 666 C C . ALA A 1 90 ? 13.002 -2.910 -11.677 1.00 85.62 90 ALA A C 1
ATOM 668 O O . ALA A 1 90 ? 13.643 -2.353 -12.575 1.00 85.62 90 ALA A O 1
ATOM 669 N N . THR A 1 91 ? 12.174 -3.927 -11.900 1.00 84.75 91 THR A N 1
ATOM 670 C CA . THR A 1 91 ? 11.836 -4.435 -13.231 1.00 84.75 91 THR A CA 1
ATOM 671 C C . THR A 1 91 ? 10.328 -4.388 -13.421 1.00 84.75 91 THR A C 1
ATOM 673 O O . THR A 1 91 ? 9.568 -4.473 -12.457 1.00 84.75 91 THR A O 1
ATOM 676 N N . CYS A 1 92 ? 9.876 -4.277 -14.671 1.00 84.00 92 CYS A N 1
ATOM 677 C CA . CYS A 1 92 ? 8.445 -4.191 -14.952 1.00 84.00 92 CYS A CA 1
ATOM 678 C C . CYS A 1 92 ? 7.676 -5.471 -14.572 1.00 84.00 92 CYS A C 1
ATOM 680 O O . CYS A 1 92 ? 6.463 -5.433 -14.413 1.00 84.00 92 CYS A O 1
ATOM 682 N N . SER A 1 93 ? 8.362 -6.597 -14.384 1.00 83.50 93 SER A N 1
ATOM 683 C CA . SER A 1 93 ? 7.763 -7.888 -14.034 1.00 83.50 93 SER A CA 1
ATOM 684 C C . SER A 1 93 ? 7.747 -8.186 -12.534 1.00 83.50 93 SER A C 1
ATOM 686 O O . SER A 1 93 ? 7.422 -9.306 -12.153 1.00 83.50 93 SER A O 1
ATOM 688 N N . MET A 1 94 ? 8.137 -7.241 -11.673 1.00 84.25 94 MET A N 1
ATOM 689 C CA . MET A 1 94 ? 8.181 -7.487 -10.232 1.00 84.25 94 MET A CA 1
ATOM 690 C C . MET A 1 94 ? 7.748 -6.279 -9.410 1.00 84.25 94 MET A C 1
ATOM 692 O O . MET A 1 94 ? 7.950 -5.125 -9.795 1.00 84.25 94 MET A O 1
ATOM 696 N N . ILE A 1 95 ? 7.238 -6.563 -8.217 1.00 88.25 95 ILE A N 1
ATOM 697 C CA . ILE A 1 95 ? 7.093 -5.579 -7.149 1.00 88.25 95 ILE A CA 1
ATOM 698 C C . ILE A 1 95 ? 8.191 -5.853 -6.112 1.00 88.25 95 ILE A C 1
ATOM 700 O O . ILE A 1 95 ? 8.424 -7.006 -5.752 1.00 88.25 95 ILE A O 1
ATOM 704 N N . PRO A 1 96 ? 8.924 -4.831 -5.639 1.00 90.38 96 PRO A N 1
ATOM 705 C CA . PRO A 1 96 ? 9.912 -5.023 -4.588 1.00 90.38 96 PRO A CA 1
ATOM 706 C C . PRO A 1 96 ? 9.270 -5.509 -3.288 1.00 90.38 96 PRO A C 1
ATOM 708 O O . PRO A 1 96 ? 8.243 -4.981 -2.863 1.00 90.38 96 PRO A O 1
ATOM 711 N N . ARG A 1 97 ? 9.947 -6.422 -2.584 1.00 90.06 97 ARG A N 1
ATOM 712 C CA . ARG A 1 97 ? 9.481 -6.989 -1.305 1.00 90.06 97 ARG A CA 1
ATOM 713 C C . ARG A 1 97 ? 9.088 -5.933 -0.268 1.00 90.06 97 ARG A C 1
ATOM 715 O O . ARG A 1 97 ? 8.178 -6.147 0.520 1.00 90.06 97 ARG A O 1
ATOM 722 N N . GLN A 1 98 ? 9.760 -4.784 -0.257 1.00 90.94 98 GLN A N 1
ATOM 723 C CA . GLN A 1 98 ? 9.432 -3.679 0.647 1.00 90.94 98 GLN A CA 1
ATOM 724 C C . GLN A 1 98 ? 8.044 -3.089 0.369 1.00 90.94 98 GLN A C 1
ATOM 726 O O . GLN A 1 98 ? 7.328 -2.739 1.303 1.00 90.94 98 GLN A O 1
ATOM 731 N N . VAL A 1 99 ? 7.656 -2.991 -0.905 1.00 91.38 99 VAL A N 1
ATOM 732 C CA . VAL A 1 99 ? 6.330 -2.514 -1.313 1.00 91.38 99 VAL A CA 1
ATOM 733 C C . VAL A 1 99 ? 5.278 -3.568 -0.969 1.00 91.38 99 VAL A C 1
ATOM 735 O O . VAL A 1 99 ? 4.242 -3.221 -0.409 1.00 91.38 99 VAL A O 1
ATOM 738 N N . GLU A 1 100 ? 5.572 -4.853 -1.186 1.00 92.44 100 GLU A N 1
ATOM 739 C CA . GLU A 1 100 ? 4.695 -5.956 -0.761 1.00 92.44 100 GLU A CA 1
ATOM 740 C C . GLU A 1 100 ? 4.452 -5.920 0.756 1.00 92.44 100 GLU A C 1
ATOM 742 O O . GLU A 1 100 ? 3.311 -5.926 1.219 1.00 92.44 100 GLU A O 1
ATOM 747 N N . GLN A 1 101 ? 5.514 -5.778 1.551 1.00 92.25 101 GLN A N 1
ATOM 748 C CA . GLN A 1 101 ? 5.411 -5.656 3.005 1.00 92.25 101 GLN A CA 1
ATOM 749 C C . GLN A 1 101 ? 4.620 -4.418 3.426 1.00 92.25 101 GLN A C 1
ATOM 751 O O . GLN A 1 101 ? 3.740 -4.521 4.278 1.00 92.25 101 GLN A O 1
ATOM 756 N N . ALA A 1 102 ? 4.881 -3.264 2.808 1.00 93.00 102 ALA A N 1
ATOM 757 C CA . ALA A 1 102 ? 4.140 -2.039 3.089 1.00 93.00 102 ALA A CA 1
ATOM 758 C C . ALA A 1 102 ? 2.640 -2.208 2.812 1.00 93.00 102 ALA A C 1
ATOM 760 O O . ALA A 1 102 ? 1.825 -1.793 3.634 1.00 93.00 102 ALA A O 1
ATOM 761 N N . THR A 1 103 ? 2.268 -2.860 1.705 1.00 94.31 103 THR A N 1
ATOM 762 C CA . THR A 1 103 ? 0.858 -3.115 1.367 1.00 94.31 103 THR A CA 1
ATOM 763 C C . THR A 1 103 ? 0.176 -4.034 2.368 1.00 94.31 103 THR A C 1
ATOM 765 O O . THR A 1 103 ? -0.900 -3.697 2.856 1.00 94.31 103 THR A O 1
ATOM 768 N N . ALA A 1 104 ? 0.813 -5.151 2.728 1.00 93.75 104 ALA A N 1
ATOM 769 C CA . ALA A 1 104 ? 0.263 -6.115 3.673 1.00 93.75 104 ALA A CA 1
ATOM 770 C C . ALA A 1 104 ? 0.109 -5.501 5.073 1.00 93.75 104 ALA A C 1
ATOM 772 O O . ALA A 1 104 ? -0.949 -5.615 5.692 1.00 93.75 104 ALA A O 1
ATOM 773 N N . PHE A 1 105 ? 1.136 -4.793 5.554 1.00 92.50 105 PHE A N 1
ATOM 774 C CA . PHE A 1 105 ? 1.126 -4.151 6.869 1.00 92.50 105 PHE A CA 1
ATOM 775 C C . PHE A 1 105 ? 0.101 -3.026 6.945 1.00 92.50 105 PHE A C 1
ATOM 777 O O . PHE A 1 105 ? -0.625 -2.921 7.935 1.00 92.50 105 PHE A O 1
ATOM 784 N N . LEU A 1 106 ? 0.002 -2.203 5.901 1.00 91.88 106 LEU A N 1
ATOM 785 C CA . LEU A 1 106 ? -0.985 -1.132 5.856 1.00 91.88 106 LEU A CA 1
ATOM 786 C C . LEU A 1 106 ? -2.410 -1.690 5.782 1.00 91.88 106 LEU A C 1
ATOM 788 O O . LEU A 1 106 ? -3.290 -1.140 6.433 1.00 91.88 106 LEU A O 1
ATOM 792 N N . ALA A 1 107 ? -2.632 -2.801 5.074 1.00 93.50 107 ALA A N 1
ATOM 793 C CA . ALA A 1 107 ? -3.943 -3.441 4.986 1.00 93.50 107 ALA A CA 1
ATOM 794 C C . ALA A 1 107 ? -4.477 -3.861 6.361 1.00 93.50 107 ALA A C 1
ATOM 796 O O . ALA A 1 107 ? -5.594 -3.487 6.710 1.00 93.50 107 ALA A O 1
ATOM 797 N N . LEU A 1 108 ? -3.675 -4.546 7.184 1.00 92.00 108 LEU A N 1
ATOM 798 C CA . LEU A 1 108 ? -4.108 -4.922 8.537 1.00 92.00 108 LEU A CA 1
ATOM 799 C C . LEU A 1 108 ? -4.360 -3.693 9.427 1.00 92.00 108 LEU A C 1
ATOM 801 O O . LEU A 1 108 ? -5.327 -3.665 10.185 1.00 92.00 108 LEU A O 1
ATOM 805 N N . ASN A 1 109 ? -3.518 -2.660 9.331 1.00 90.50 109 ASN A N 1
ATOM 806 C CA . ASN A 1 109 ? -3.706 -1.434 10.111 1.00 90.50 109 ASN A CA 1
ATOM 807 C C . ASN A 1 109 ? -4.978 -0.675 9.706 1.00 90.50 109 ASN A C 1
ATOM 809 O O . ASN A 1 109 ? -5.715 -0.231 10.579 1.00 90.50 109 ASN A O 1
ATOM 813 N N . LEU A 1 110 ? -5.263 -0.562 8.406 1.00 89.25 110 LEU A N 1
ATOM 814 C CA . LEU A 1 110 ? -6.488 0.067 7.901 1.00 89.25 110 LEU A CA 1
ATOM 815 C C . LEU A 1 110 ? -7.735 -0.773 8.168 1.00 89.25 110 LEU A C 1
ATOM 817 O O . LEU A 1 110 ? -8.816 -0.215 8.305 1.00 89.25 110 LEU A O 1
ATOM 821 N N . PHE A 1 111 ? -7.608 -2.097 8.254 1.00 89.75 111 PHE A N 1
ATOM 822 C CA . PHE A 1 111 ? -8.716 -2.938 8.694 1.00 89.75 111 PHE A CA 1
ATOM 823 C C . PHE A 1 111 ? -9.077 -2.654 10.159 1.00 89.75 111 PHE A C 1
ATOM 825 O O . PHE A 1 111 ? -10.250 -2.494 10.488 1.00 89.75 111 PHE A O 1
ATOM 832 N N . ASN A 1 112 ? -8.069 -2.535 11.028 1.00 88.12 112 ASN A N 1
ATOM 833 C CA . ASN A 1 112 ? -8.275 -2.238 12.447 1.00 88.12 112 ASN A CA 1
ATOM 834 C C . ASN A 1 112 ? -8.729 -0.790 12.701 1.00 88.12 112 ASN A C 1
ATOM 836 O O . ASN A 1 112 ? -9.492 -0.548 13.634 1.00 88.12 112 ASN A O 1
ATOM 840 N N . ASP A 1 113 ? -8.274 0.167 11.887 1.00 85.19 113 ASP A N 1
ATOM 841 C CA . ASP A 1 113 ? -8.716 1.564 11.927 1.00 85.19 113 ASP A CA 1
ATOM 842 C C . ASP A 1 113 ? -9.036 2.099 10.516 1.00 85.19 113 ASP A C 1
ATOM 844 O O . ASP A 1 113 ? -8.195 2.742 9.872 1.00 85.19 113 ASP A O 1
ATOM 848 N N . PRO A 1 114 ? -10.275 1.885 10.031 1.00 81.81 114 PRO A N 1
ATOM 849 C CA . PRO A 1 114 ? -10.704 2.338 8.705 1.00 81.81 114 PRO A CA 1
ATOM 850 C C . PRO A 1 114 ? -10.681 3.860 8.530 1.00 81.81 114 PRO A C 1
ATOM 852 O O . PRO A 1 114 ? -10.603 4.360 7.407 1.00 81.81 114 PRO A O 1
ATOM 855 N N . ASN A 1 115 ? -10.739 4.611 9.634 1.00 79.56 115 ASN A N 1
ATOM 856 C CA . ASN A 1 115 ? -10.808 6.070 9.622 1.00 79.56 115 ASN A CA 1
ATOM 857 C C . ASN A 1 115 ? -9.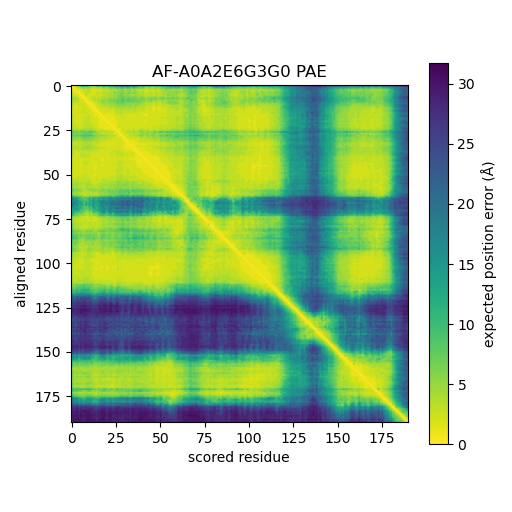429 6.727 9.742 1.00 79.56 115 ASN A C 1
ATOM 859 O O . ASN A 1 115 ? -9.339 7.953 9.674 1.00 79.56 115 ASN A O 1
ATOM 863 N N . ALA A 1 116 ? -8.352 5.945 9.873 1.00 75.88 116 ALA A N 1
ATOM 864 C CA . ALA A 1 116 ? -7.003 6.459 10.103 1.00 75.88 116 ALA A CA 1
ATOM 865 C C . ALA A 1 116 ? -6.558 7.493 9.054 1.00 75.88 116 ALA A C 1
ATOM 867 O O . ALA A 1 116 ? -5.869 8.455 9.392 1.00 75.88 116 ALA A O 1
ATOM 868 N N . ILE A 1 117 ? -6.957 7.309 7.791 1.00 72.62 117 ILE A N 1
ATOM 869 C CA . ILE A 1 117 ? -6.514 8.118 6.641 1.00 72.62 117 ILE A CA 1
ATOM 870 C C . ILE A 1 117 ? -7.611 8.999 6.030 1.00 72.62 117 ILE A C 1
ATOM 872 O O . ILE A 1 117 ? -7.324 9.743 5.093 1.00 72.62 117 ILE A O 1
ATOM 876 N N . ILE A 1 118 ? -8.848 8.937 6.536 1.00 68.56 118 ILE A N 1
ATOM 877 C CA . ILE A 1 118 ? -9.967 9.742 6.030 1.00 68.56 118 ILE A CA 1
ATOM 878 C C . ILE A 1 118 ? -10.051 11.034 6.861 1.00 68.56 118 ILE A C 1
ATOM 880 O O . ILE A 1 118 ? -10.421 10.981 8.036 1.00 68.56 118 ILE A O 1
ATOM 884 N N . PRO A 1 119 ? -9.716 12.210 6.298 1.00 53.59 119 PRO A N 1
ATOM 885 C CA . PRO A 1 119 ? -9.788 13.461 7.043 1.00 53.59 119 PRO A CA 1
ATOM 886 C C . PRO A 1 119 ? -11.246 13.809 7.378 1.00 53.59 119 PRO A C 1
ATOM 888 O O . PRO A 1 119 ? -12.097 13.873 6.495 1.00 53.59 119 PRO A O 1
ATOM 891 N N . GLY A 1 120 ? -11.526 14.066 8.659 1.00 52.41 120 GLY A N 1
ATOM 892 C CA . GLY A 1 120 ? -12.816 14.591 9.124 1.00 52.41 120 GLY A CA 1
ATOM 893 C C . GLY A 1 120 ? -13.836 13.556 9.603 1.00 52.41 120 GLY A C 1
ATOM 894 O O . GLY A 1 120 ? -14.888 13.958 10.097 1.00 52.41 120 GLY A O 1
ATOM 895 N N . VAL A 1 121 ? -13.539 12.253 9.538 1.00 46.88 121 VAL A N 1
ATOM 896 C CA . VAL A 1 121 ? -14.321 11.265 10.296 1.00 46.88 121 VAL A CA 1
ATOM 897 C C . VAL A 1 121 ? -13.790 11.277 11.728 1.00 46.88 121 VAL A C 1
ATOM 899 O O . VAL A 1 121 ? -12.600 11.017 11.916 1.00 46.88 121 VAL A O 1
ATOM 902 N N . PRO A 1 122 ? -14.605 11.617 12.744 1.00 41.53 122 PRO A N 1
ATOM 903 C CA . PRO A 1 122 ? -14.158 11.548 14.125 1.00 41.53 122 PRO A CA 1
ATOM 904 C C . PRO A 1 122 ? -13.766 10.101 14.420 1.00 41.53 122 PRO A C 1
ATOM 906 O O . PRO A 1 122 ? -14.610 9.209 14.485 1.00 41.53 122 PRO A O 1
ATOM 909 N N . THR A 1 123 ? -12.465 9.854 14.553 1.00 44.88 123 THR A N 1
ATOM 910 C CA . THR A 1 123 ? -11.967 8.596 15.093 1.00 44.88 123 THR A CA 1
ATOM 911 C C . THR A 1 123 ? -12.602 8.445 16.480 1.00 44.88 123 THR A C 1
ATOM 913 O O . THR A 1 123 ? -12.552 9.399 17.257 1.00 44.88 123 THR A O 1
ATOM 916 N N . PRO A 1 124 ? -13.191 7.292 16.844 1.00 39.28 124 PRO A N 1
ATOM 917 C CA . PRO A 1 124 ? -13.747 7.077 18.179 1.00 39.28 124 PRO A CA 1
ATOM 918 C C . PRO A 1 124 ? -12.643 6.922 19.239 1.00 39.28 124 PRO A C 1
ATOM 920 O O . PRO A 1 124 ? -12.877 6.394 20.324 1.00 39.28 124 PRO A O 1
ATOM 923 N N . THR A 1 125 ? -11.420 7.375 18.954 1.00 46.78 125 THR A N 1
ATOM 924 C CA . THR A 1 125 ? -10.455 7.668 20.001 1.00 46.78 125 THR A CA 1
ATOM 925 C C . THR A 1 125 ? -11.049 8.809 20.816 1.00 46.78 125 THR A C 1
ATOM 927 O O . THR A 1 125 ? -11.463 9.812 20.229 1.00 46.78 125 THR A O 1
ATOM 930 N N . PRO A 1 126 ? -11.127 8.692 22.153 1.00 39.69 126 PRO A N 1
ATOM 931 C CA . PRO A 1 126 ? -11.579 9.804 22.961 1.00 39.69 126 PRO A CA 1
ATOM 932 C C . PRO A 1 126 ? -10.725 10.995 22.560 1.00 39.69 126 PRO A C 1
ATOM 934 O O . PRO A 1 126 ? -9.495 10.926 22.605 1.00 39.69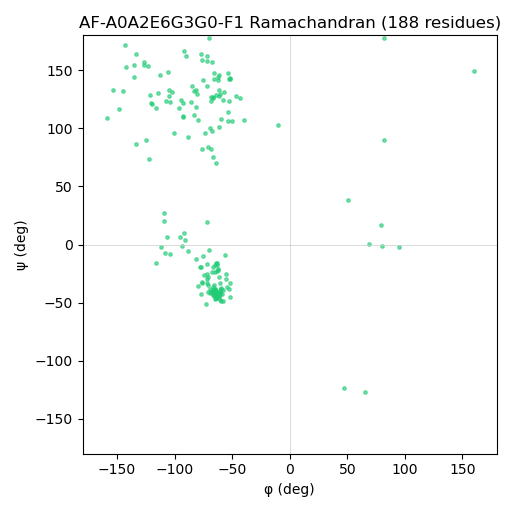 126 PRO A O 1
ATOM 937 N N . GLN A 1 127 ? -11.386 12.067 22.140 1.00 44.66 127 GLN A N 1
ATOM 938 C CA . GLN A 1 127 ? -10.797 13.379 21.992 1.00 44.66 127 GLN A CA 1
ATOM 939 C C . GLN A 1 127 ? -10.381 13.830 23.400 1.00 44.66 127 GLN A C 1
ATOM 941 O O . GLN A 1 127 ? -10.971 14.721 24.001 1.00 44.66 127 GLN A O 1
ATOM 946 N N . ARG A 1 128 ? -9.348 13.189 23.961 1.00 47.16 128 ARG A N 1
ATOM 947 C CA . ARG A 1 128 ? -8.462 13.783 24.946 1.00 47.16 128 ARG A CA 1
ATOM 948 C C . ARG A 1 128 ? -7.723 14.861 24.172 1.00 47.16 128 ARG A C 1
ATOM 950 O O . ARG A 1 128 ? -6.562 14.708 23.811 1.00 47.16 128 ARG A O 1
ATOM 957 N N . GLY A 1 129 ? -8.414 15.971 23.910 1.00 47.12 129 GLY A N 1
ATOM 958 C CA . GLY A 1 129 ? -7.712 17.239 23.845 1.00 47.12 129 GLY A CA 1
ATOM 959 C C . GLY A 1 129 ? -6.815 17.274 25.076 1.00 47.12 129 GLY A C 1
ATOM 960 O O . GLY A 1 129 ? -7.274 16.936 26.169 1.00 47.12 129 GLY A O 1
ATOM 961 N N . ALA A 1 130 ? -5.524 17.533 24.883 1.00 53.97 130 ALA A N 1
ATOM 962 C CA . ALA A 1 130 ? -4.564 17.528 25.973 1.00 53.97 130 ALA A CA 1
ATOM 963 C C . ALA A 1 130 ? -5.074 18.469 27.076 1.00 53.97 130 ALA A C 1
ATOM 965 O O . ALA A 1 130 ? -5.079 19.692 26.914 1.00 53.97 130 ALA A O 1
ATOM 966 N N . VAL A 1 131 ? -5.567 17.899 28.177 1.00 53.97 131 VAL A N 1
ATOM 967 C CA . VAL A 1 131 ? -6.011 18.669 29.335 1.00 53.97 131 VAL A CA 1
ATOM 968 C C . VAL A 1 131 ? -4.740 19.167 30.003 1.00 53.97 131 VAL A C 1
ATOM 970 O O . VAL A 1 131 ? -4.098 18.437 30.747 1.00 53.97 131 VAL A O 1
ATOM 973 N N . LYS A 1 132 ? -4.339 20.400 29.679 1.00 58.44 132 LYS A N 1
ATOM 974 C CA . LYS A 1 132 ? -3.105 21.007 30.202 1.00 58.44 132 LYS A CA 1
ATOM 975 C C . LYS A 1 132 ? -3.126 21.140 31.727 1.00 58.44 132 LYS A C 1
ATOM 977 O O . LYS A 1 132 ? -2.082 21.102 32.362 1.00 58.44 132 LYS A O 1
ATOM 982 N N . MET A 1 133 ? -4.312 21.265 32.320 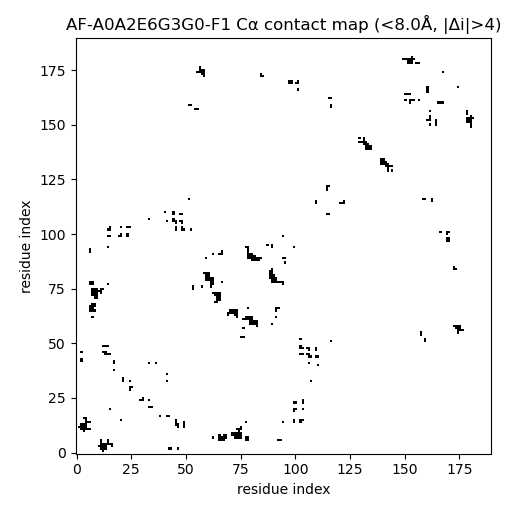1.00 59.59 133 MET A N 1
ATOM 983 C CA . MET A 1 133 ? -4.487 21.311 33.766 1.00 59.59 133 MET A CA 1
ATOM 984 C C . MET A 1 133 ? -5.880 20.816 34.136 1.00 59.59 133 MET A C 1
ATOM 986 O O . MET A 1 133 ? -6.867 21.262 33.548 1.00 59.59 133 MET A O 1
ATOM 990 N N . GLN A 1 134 ? -5.968 19.937 35.132 1.00 64.94 134 GLN A N 1
ATOM 991 C CA . GLN A 1 134 ? -7.235 19.574 35.759 1.00 64.94 134 GLN A CA 1
ATOM 992 C C . GLN A 1 134 ? -7.155 19.884 37.254 1.00 64.94 134 GLN A C 1
ATOM 994 O O . GLN A 1 134 ? -6.203 19.494 37.932 1.00 64.94 134 GLN A O 1
ATOM 999 N N . LYS A 1 135 ? -8.149 20.619 37.760 1.00 63.53 135 LYS A N 1
ATOM 1000 C CA . LYS A 1 135 ? -8.335 20.864 39.193 1.00 63.53 135 LYS A CA 1
ATOM 1001 C C . LYS A 1 135 ? -9.494 20.019 39.692 1.00 63.53 135 LYS A C 1
ATOM 1003 O O . LYS A 1 135 ? -10.583 20.083 39.121 1.00 63.53 135 LYS A O 1
ATOM 1008 N N . LEU A 1 136 ? -9.255 19.251 40.750 1.00 71.94 136 LEU A N 1
ATOM 1009 C CA . LEU A 1 136 ? -10.277 18.488 41.457 1.00 71.94 136 LEU A CA 1
ATOM 1010 C C . LEU A 1 136 ? -10.234 18.893 42.937 1.00 71.94 136 LEU A C 1
ATOM 1012 O O . LEU A 1 136 ? -9.473 18.340 43.727 1.00 71.94 136 LEU A O 1
ATOM 1016 N N . GLY A 1 137 ? -11.011 19.918 43.294 1.00 75.38 137 GLY A N 1
ATOM 1017 C CA . GLY A 1 137 ? -10.934 20.535 44.622 1.00 75.38 137 GLY A CA 1
ATOM 1018 C C . GLY A 1 137 ? -9.584 21.227 44.846 1.00 75.38 137 GLY A C 1
ATOM 1019 O O . GLY A 1 137 ? -9.173 22.051 44.030 1.00 75.38 137 GLY A O 1
ATOM 1020 N N . GLU A 1 138 ? -8.894 20.890 45.938 1.00 70.44 138 GLU A N 1
ATOM 1021 C CA . GLU A 1 138 ? -7.570 21.439 46.288 1.00 70.44 138 GLU A CA 1
ATOM 1022 C C . GLU A 1 138 ? -6.402 20.756 45.554 1.00 70.44 138 GLU A C 1
ATOM 1024 O O . GLU A 1 138 ? -5.285 21.271 45.545 1.00 70.44 138 GLU A O 1
ATOM 1029 N N . LEU A 1 139 ? -6.643 19.611 44.908 1.00 54.72 139 LEU A N 1
ATOM 1030 C CA . LEU A 1 139 ? -5.620 18.886 44.158 1.00 54.72 139 LEU A CA 1
ATOM 1031 C C . LEU A 1 139 ? -5.512 19.437 42.729 1.00 54.72 139 LEU A C 1
ATOM 1033 O O . LEU A 1 139 ? -6.480 19.445 41.960 1.00 54.72 139 LEU A O 1
ATOM 1037 N N . GLN A 1 140 ? -4.306 19.879 42.374 1.00 67.06 140 GLN A N 1
ATOM 1038 C CA . GLN A 1 140 ? -3.937 20.314 41.029 1.00 67.06 140 GLN A CA 1
ATOM 1039 C C . GLN A 1 140 ? -3.023 19.268 40.390 1.00 67.06 140 GLN A C 1
ATOM 1041 O O . GLN A 1 140 ? -1.967 18.950 40.933 1.00 67.06 140 GLN A O 1
ATOM 1046 N N . GLN A 1 141 ? -3.420 18.761 39.223 1.00 64.50 141 GLN A N 1
ATOM 1047 C CA . GLN A 1 141 ? -2.597 17.863 38.419 1.00 64.50 141 GLN A CA 1
ATOM 1048 C C . GLN A 1 141 ? -2.265 18.539 37.085 1.00 64.50 141 GLN A C 1
ATOM 1050 O O . GLN A 1 141 ? -3.156 18.879 36.299 1.00 64.50 141 GLN A O 1
ATOM 1055 N N . GLU A 1 142 ? -0.973 18.764 36.854 1.00 65.19 142 GLU A N 1
ATOM 1056 C CA . GLU A 1 142 ? -0.436 19.220 35.574 1.00 65.19 142 GLU A CA 1
ATOM 1057 C C . GLU A 1 142 ? -0.029 17.995 34.757 1.00 65.19 142 GLU A C 1
ATOM 1059 O O . GLU A 1 142 ? 0.768 17.165 35.199 1.00 65.19 142 GLU A O 1
ATOM 1064 N N . PHE A 1 143 ? -0.610 17.858 33.568 1.00 63.66 143 PHE A N 1
ATOM 1065 C CA . PHE A 1 143 ? -0.216 16.814 32.636 1.00 63.66 143 PHE A CA 1
ATOM 1066 C C . PHE A 1 143 ? 0.840 17.395 31.700 1.00 63.66 143 PHE A C 1
ATOM 1068 O O . PHE A 1 143 ? 0.530 18.229 30.848 1.00 63.66 143 PHE A O 1
ATOM 1075 N N . PHE A 1 144 ? 2.086 16.932 31.831 1.00 58.66 144 PHE A N 1
ATOM 1076 C CA . PHE A 1 144 ? 3.093 17.143 30.797 1.00 58.66 144 PHE A CA 1
ATOM 1077 C C . PHE A 1 144 ? 2.671 16.333 29.570 1.00 58.66 144 PHE A C 1
ATOM 1079 O O . PHE A 1 144 ? 2.877 15.122 29.504 1.00 58.66 144 PHE A O 1
ATOM 1086 N N . ALA A 1 145 ? 2.024 16.993 28.613 1.00 54.66 145 ALA A N 1
ATOM 1087 C CA . ALA A 1 145 ? 1.927 16.467 27.267 1.00 54.66 145 ALA A CA 1
ATOM 1088 C C . ALA A 1 145 ? 3.266 16.792 26.599 1.00 54.66 145 ALA A C 1
ATOM 1090 O O . ALA A 1 145 ? 3.490 17.972 26.308 1.00 54.66 145 ALA A O 1
ATOM 1091 N N . PRO A 1 146 ? 4.174 15.823 26.360 1.00 49.69 146 PRO A N 1
ATOM 1092 C CA . PRO A 1 146 ? 5.180 16.056 25.341 1.00 49.69 146 PRO A CA 1
ATOM 1093 C C . PRO A 1 146 ? 4.389 16.435 24.090 1.00 49.69 146 PRO A C 1
ATOM 1095 O O . PRO A 1 146 ? 3.568 15.647 23.620 1.00 49.69 146 PRO A O 1
ATOM 1098 N N . SER A 1 147 ? 4.545 17.681 23.634 1.00 48.28 147 SER A N 1
ATOM 1099 C CA . SER A 1 147 ? 4.043 18.117 22.333 1.00 48.28 147 SER A CA 1
ATOM 1100 C C . SER A 1 147 ? 4.380 17.014 21.348 1.00 48.28 147 SER A C 1
ATOM 1102 O O . SER A 1 147 ? 5.545 16.604 21.363 1.00 48.28 147 SER A O 1
ATOM 1104 N N . ASP A 1 148 ? 3.370 16.521 20.623 1.00 49.00 148 ASP A N 1
ATOM 1105 C CA . ASP A 1 148 ? 3.428 15.416 19.664 1.00 49.00 148 ASP A CA 1
ATOM 1106 C C . ASP A 1 148 ? 4.866 15.022 19.373 1.00 49.00 148 ASP A C 1
ATOM 1108 O O . ASP A 1 148 ? 5.559 15.790 18.702 1.00 49.00 148 ASP A O 1
ATOM 1112 N N . VAL A 1 149 ? 5.333 13.912 19.972 1.00 46.34 149 VAL A N 1
ATOM 1113 C CA . VAL A 1 149 ? 6.692 13.383 19.772 1.00 46.34 149 VAL A CA 1
ATOM 1114 C C . VAL A 1 149 ? 6.998 13.564 18.302 1.00 46.34 149 VAL A C 1
ATOM 1116 O O . VAL A 1 149 ? 6.342 12.905 17.495 1.00 46.34 149 VAL A O 1
ATOM 1119 N N . GLY A 1 150 ? 7.873 14.529 17.982 1.00 51.75 150 GLY A N 1
ATOM 1120 C CA . GLY A 1 150 ? 7.995 15.047 16.627 1.00 51.75 150 GLY A CA 1
ATOM 1121 C C . GLY A 1 150 ? 8.138 13.862 15.699 1.00 51.75 150 GLY A C 1
ATOM 1122 O O . GLY A 1 150 ? 9.148 13.156 15.753 1.00 51.75 150 GLY A O 1
ATOM 1123 N N . THR A 1 151 ? 7.082 13.553 14.944 1.00 57.88 151 THR A N 1
ATOM 1124 C CA . THR A 1 151 ? 7.147 12.405 14.052 1.00 57.88 151 THR A CA 1
ATOM 1125 C C . THR A 1 151 ? 8.265 12.730 13.080 1.00 57.88 151 THR A C 1
ATOM 1127 O O . THR A 1 151 ? 8.470 13.891 12.733 1.00 57.88 151 THR A O 1
ATOM 1130 N N . LYS A 1 152 ? 9.025 11.736 12.616 1.00 62.03 152 LYS A N 1
ATOM 1131 C CA . LYS A 1 152 ? 10.070 11.987 11.608 1.00 62.03 152 LYS A CA 1
ATOM 1132 C C . LYS A 1 152 ? 9.505 12.655 10.338 1.00 62.03 152 LYS A C 1
ATOM 1134 O O . LYS A 1 152 ? 10.281 13.059 9.483 1.00 62.03 152 LYS A O 1
ATOM 1139 N N . ILE A 1 153 ? 8.177 12.746 10.220 1.00 71.69 153 ILE A N 1
ATOM 1140 C CA . ILE A 1 153 ? 7.415 13.108 9.042 1.00 71.69 153 ILE A CA 1
ATOM 1141 C C . ILE A 1 153 ? 6.890 14.538 9.135 1.00 71.69 153 ILE A C 1
ATOM 1143 O O . ILE A 1 153 ? 6.155 14.859 10.064 1.00 71.69 153 ILE A O 1
ATOM 1147 N N . GLY A 1 154 ? 7.245 15.374 8.158 1.00 66.00 154 GLY A N 1
ATOM 1148 C CA . GLY A 1 154 ? 6.774 16.753 8.005 1.00 66.00 154 GLY A CA 1
ATOM 1149 C C . GLY A 1 154 ? 5.245 16.880 7.992 1.00 66.00 154 GLY A C 1
ATOM 1150 O O . GLY A 1 154 ? 4.551 16.029 7.442 1.00 66.00 154 GLY A O 1
ATOM 1151 N N . VAL A 1 155 ? 4.706 17.993 8.503 1.00 68.12 155 VAL A N 1
ATOM 1152 C CA . VAL A 1 155 ? 3.256 18.306 8.431 1.00 68.12 155 VAL A CA 1
ATOM 1153 C C . VAL A 1 155 ? 2.737 18.482 6.99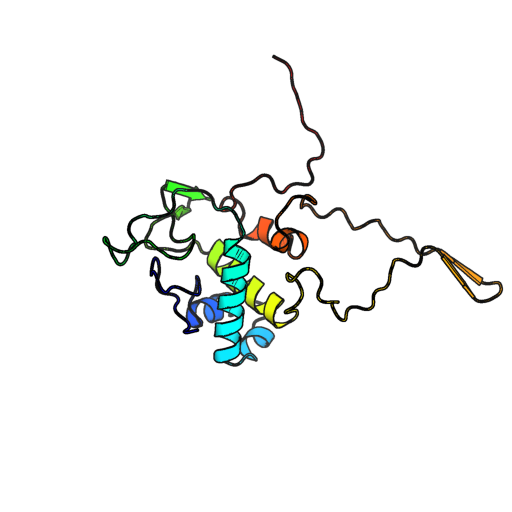5 1.00 68.12 155 VAL A C 1
ATOM 1155 O O . VAL A 1 155 ? 1.534 18.449 6.757 1.00 68.12 155 VAL A O 1
ATOM 1158 N N . SER A 1 156 ? 3.644 18.667 6.034 1.00 69.94 156 SER A N 1
ATOM 1159 C CA . SER A 1 156 ? 3.368 18.747 4.597 1.00 69.94 156 SER A CA 1
ATOM 1160 C C . SER A 1 156 ? 3.389 17.388 3.889 1.00 69.94 156 SER A C 1
ATOM 1162 O O . SER A 1 156 ? 3.087 17.323 2.698 1.00 69.94 156 SER A O 1
ATOM 1164 N N . ALA A 1 157 ? 3.760 16.304 4.577 1.00 76.25 157 ALA A N 1
ATOM 1165 C CA . ALA A 1 157 ? 3.767 14.970 3.989 1.00 76.25 157 ALA A CA 1
ATOM 1166 C C . ALA A 1 157 ? 2.333 14.446 3.776 1.00 76.25 157 ALA A C 1
ATOM 1168 O O . ALA A 1 157 ? 1.414 14.873 4.477 1.00 76.25 157 ALA A O 1
ATOM 1169 N N . PRO A 1 158 ? 2.121 13.480 2.867 1.00 80.69 158 PRO A N 1
ATOM 1170 C CA . PRO A 1 158 ? 0.837 12.800 2.717 1.00 80.69 158 PRO A CA 1
ATOM 1171 C C . PRO A 1 158 ? 0.298 12.249 4.049 1.00 80.69 158 PRO A C 1
ATOM 1173 O O . PRO A 1 158 ? 1.061 11.713 4.855 1.00 80.69 158 PRO A O 1
ATOM 1176 N N . ILE A 1 159 ? -1.025 12.323 4.259 1.00 83.06 159 ILE A N 1
ATOM 1177 C CA . ILE A 1 159 ? -1.703 11.910 5.510 1.00 83.06 159 ILE A CA 1
ATOM 1178 C C . ILE A 1 159 ? -1.327 10.478 5.914 1.00 83.06 159 ILE A C 1
ATOM 1180 O O . ILE A 1 159 ? -1.110 10.202 7.094 1.00 83.06 159 ILE A O 1
ATOM 1184 N N . VAL A 1 160 ? -1.186 9.578 4.936 1.00 84.75 160 VAL A N 1
ATOM 1185 C CA . VAL A 1 160 ? -0.794 8.185 5.184 1.00 84.75 160 VAL A CA 1
ATOM 1186 C C . VAL A 1 160 ? 0.578 8.082 5.870 1.00 84.75 160 VAL A C 1
ATOM 1188 O O . VAL A 1 160 ? 0.727 7.276 6.782 1.00 84.75 160 VAL A O 1
ATOM 1191 N N . LEU A 1 161 ? 1.551 8.938 5.528 1.00 84.06 161 LEU A N 1
ATOM 1192 C CA . LEU A 1 161 ? 2.867 8.960 6.183 1.00 84.06 161 LEU A CA 1
ATOM 1193 C C . LEU A 1 161 ? 2.813 9.624 7.559 1.00 84.06 161 LEU A C 1
ATOM 1195 O O . LEU A 1 161 ? 3.536 9.212 8.460 1.00 84.06 161 LEU A O 1
ATOM 1199 N N . GLN A 1 162 ? 1.954 10.630 7.742 1.00 81.44 162 GLN A N 1
ATOM 1200 C CA . GLN A 1 162 ? 1.781 11.275 9.047 1.00 81.44 162 GLN A CA 1
ATOM 1201 C C . GLN A 1 162 ? 1.199 10.300 10.079 1.00 81.44 162 GLN A C 1
ATOM 1203 O O . GLN A 1 162 ? 1.628 10.278 11.231 1.00 81.44 162 GLN A O 1
ATOM 1208 N N . LYS A 1 163 ? 0.230 9.481 9.659 1.00 82.62 163 LYS A N 1
ATOM 1209 C CA . LYS A 1 163 ? -0.437 8.491 10.514 1.00 82.62 163 LYS A CA 1
ATOM 1210 C C . LYS A 1 163 ? 0.384 7.221 10.698 1.00 82.62 163 LYS A C 1
ATOM 1212 O O . LYS A 1 163 ? 0.403 6.664 11.792 1.00 82.62 163 LYS A O 1
ATOM 1217 N N . PHE A 1 164 ? 1.097 6.798 9.658 1.00 86.19 164 PHE A N 1
ATOM 1218 C CA . PHE A 1 164 ? 1.924 5.596 9.665 1.00 86.19 164 PHE A CA 1
ATOM 1219 C C . PHE A 1 164 ? 3.384 5.943 9.329 1.00 86.19 164 PHE A C 1
ATOM 1221 O O . PHE A 1 164 ? 3.865 5.617 8.242 1.00 86.19 164 PHE A O 1
ATOM 1228 N N . PRO A 1 165 ? 4.134 6.571 10.257 1.00 83.56 165 PRO A N 1
ATOM 1229 C CA . PRO A 1 165 ? 5.507 7.019 9.998 1.00 83.56 165 PRO A CA 1
ATOM 1230 C C . PRO A 1 165 ? 6.478 5.866 9.702 1.00 83.56 165 PRO A C 1
ATOM 1232 O O . PRO A 1 165 ? 7.491 6.066 9.033 1.00 83.56 165 PRO A O 1
ATOM 1235 N N . TRP A 1 166 ? 6.154 4.644 10.140 1.00 86.00 166 TRP A N 1
ATOM 1236 C CA . TRP A 1 166 ? 6.920 3.432 9.841 1.00 86.00 166 TRP A CA 1
ATOM 1237 C C . TRP A 1 166 ? 6.961 3.097 8.340 1.00 86.00 166 TRP A C 1
ATOM 1239 O O . TRP A 1 166 ? 7.884 2.410 7.902 1.00 86.00 166 TRP A O 1
ATOM 1249 N N . LEU A 1 167 ? 6.014 3.600 7.533 1.00 87.81 167 LEU A N 1
ATOM 1250 C CA . LEU A 1 167 ? 6.007 3.385 6.081 1.00 87.81 167 LEU A CA 1
ATOM 1251 C C . LEU A 1 167 ? 7.262 3.942 5.409 1.00 87.81 167 LEU A C 1
ATOM 1253 O O . LEU A 1 167 ? 7.735 3.351 4.442 1.00 87.81 167 LEU A O 1
ATOM 1257 N N . VAL A 1 168 ? 7.829 5.036 5.928 1.00 86.50 168 VAL A N 1
ATOM 1258 C CA . VAL A 1 168 ? 9.064 5.614 5.376 1.00 86.50 168 VAL A CA 1
ATOM 1259 C C . VAL A 1 168 ? 10.254 4.689 5.597 1.00 86.50 168 VAL A C 1
ATOM 1261 O O . VAL A 1 168 ? 11.055 4.491 4.686 1.00 86.50 168 VAL A O 1
ATOM 1264 N N . ASP A 1 169 ? 10.339 4.061 6.769 1.00 85.50 169 ASP A N 1
ATOM 1265 C CA . ASP A 1 169 ? 11.421 3.128 7.086 1.00 85.50 169 ASP A CA 1
ATOM 1266 C C . ASP A 1 169 ? 11.282 1.815 6.277 1.00 85.50 169 ASP A C 1
ATOM 1268 O O . ASP A 1 169 ? 12.287 1.253 5.830 1.00 85.50 169 ASP A O 1
ATOM 1272 N N . VAL A 1 170 ? 10.048 1.352 6.024 1.00 88.62 170 VAL A N 1
ATOM 1273 C CA . VAL A 1 170 ? 9.775 0.146 5.215 1.00 88.62 170 VAL A CA 1
ATOM 1274 C C . VAL A 1 170 ? 10.032 0.389 3.728 1.00 88.62 170 VAL A C 1
ATOM 1276 O O . VAL A 1 170 ? 10.764 -0.381 3.104 1.00 88.62 170 VAL A O 1
ATOM 1279 N N . LEU A 1 171 ? 9.466 1.454 3.153 1.00 87.00 171 LEU A N 1
ATOM 1280 C CA . LEU A 1 171 ? 9.604 1.761 1.726 1.00 87.00 171 LEU A CA 1
ATOM 1281 C C . LEU A 1 171 ? 10.998 2.307 1.380 1.00 87.00 171 LEU A C 1
ATOM 1283 O O . LEU A 1 171 ? 11.481 2.085 0.271 1.00 87.00 171 LEU A O 1
ATOM 1287 N N . ALA A 1 172 ? 11.692 2.935 2.332 1.00 83.12 172 ALA A N 1
ATOM 1288 C CA . ALA A 1 172 ? 13.081 3.374 2.210 1.00 83.12 172 ALA A CA 1
ATOM 1289 C C . ALA A 1 172 ? 13.355 4.130 0.889 1.00 83.12 172 ALA A C 1
ATOM 1291 O O . ALA A 1 172 ? 12.690 5.118 0.594 1.00 83.12 172 ALA A O 1
ATOM 1292 N N . CYS A 1 173 ? 14.319 3.669 0.077 1.00 85.12 173 CYS A N 1
ATOM 1293 C CA . CYS A 1 173 ? 14.700 4.318 -1.184 1.00 85.12 173 CYS A CA 1
ATOM 1294 C C . CYS A 1 173 ? 13.662 4.216 -2.313 1.00 85.12 173 CYS A C 1
ATOM 1296 O O . CYS A 1 173 ? 13.865 4.808 -3.372 1.00 85.12 173 CYS A O 1
ATOM 1298 N N . TRP A 1 174 ? 12.561 3.487 -2.119 1.00 87.69 174 TRP A N 1
ATOM 1299 C CA . TRP A 1 174 ? 11.483 3.425 -3.105 1.00 87.69 174 TRP A CA 1
ATOM 1300 C C . TRP A 1 174 ? 10.591 4.668 -3.098 1.00 87.69 174 TRP A C 1
ATOM 1302 O O . TRP A 1 174 ? 9.897 4.905 -4.082 1.00 87.69 174 TRP A O 1
ATOM 1312 N N . LEU A 1 175 ? 10.598 5.457 -2.021 1.00 87.56 175 LEU A N 1
ATOM 1313 C CA . LEU A 1 175 ? 9.844 6.706 -1.932 1.00 87.56 175 LEU A CA 1
ATOM 1314 C C . LEU A 1 175 ? 10.609 7.862 -2.575 1.00 87.56 175 LEU A C 1
ATOM 1316 O O . LEU A 1 175 ? 11.787 8.067 -2.288 1.00 87.56 175 LEU A O 1
ATOM 1320 N N . ASP A 1 176 ? 9.916 8.631 -3.411 1.00 80.75 176 ASP A N 1
ATOM 1321 C CA . ASP A 1 176 ? 10.440 9.845 -4.030 1.00 80.75 176 ASP A CA 1
ATOM 1322 C C . ASP A 1 176 ? 9.917 11.072 -3.278 1.00 80.75 176 ASP A C 1
ATOM 1324 O O . ASP A 1 176 ? 8.791 11.522 -3.478 1.00 80.75 176 ASP A O 1
ATOM 1328 N N . GLY A 1 177 ? 10.716 11.588 -2.348 1.00 71.50 177 GLY A N 1
ATOM 1329 C CA . GLY A 1 177 ? 10.375 12.803 -1.619 1.00 71.50 177 GLY A CA 1
ATOM 1330 C C . GLY A 1 177 ? 11.138 12.965 -0.313 1.00 71.50 177 GLY A C 1
ATOM 1331 O O . GLY A 1 177 ? 11.485 11.997 0.365 1.00 71.50 177 GLY A O 1
ATOM 1332 N N . ASN A 1 178 ? 11.382 14.220 0.067 1.00 68.38 178 ASN A N 1
ATOM 1333 C CA . ASN A 1 178 ? 11.893 14.541 1.392 1.00 68.38 178 ASN A CA 1
ATOM 1334 C C . ASN A 1 178 ? 10.717 14.720 2.356 1.00 68.38 178 ASN A C 1
ATOM 1336 O O . ASN A 1 178 ? 10.145 15.803 2.465 1.00 68.38 178 ASN A O 1
ATOM 1340 N N . TYR A 1 179 ? 10.350 13.636 3.033 1.00 69.88 179 TYR A N 1
ATOM 1341 C CA . TYR A 1 179 ? 9.263 13.634 4.011 1.00 69.88 179 TYR A CA 1
ATOM 1342 C C . TYR A 1 179 ? 9.741 13.938 5.431 1.00 69.88 179 TYR A C 1
ATOM 1344 O O . TYR A 1 179 ? 8.927 13.912 6.345 1.00 69.88 179 TYR A O 1
ATOM 1352 N N . GLY A 1 180 ? 11.028 14.240 5.629 1.00 62.97 180 GLY A N 1
ATOM 1353 C CA . GLY A 1 180 ? 11.590 14.580 6.932 1.00 62.97 180 GLY A CA 1
ATOM 1354 C C . GLY A 1 180 ? 10.984 15.855 7.529 1.00 62.97 180 GLY A C 1
ATOM 1355 O O . GLY A 1 180 ? 10.730 16.825 6.814 1.00 62.97 180 GLY A O 1
ATOM 1356 N N . GLN A 1 181 ? 10.813 15.902 8.854 1.00 56.84 181 GLN A N 1
ATOM 1357 C CA . GLN A 1 181 ? 10.742 17.178 9.575 1.00 56.84 181 GLN A CA 1
ATOM 1358 C C . GLN A 1 181 ? 12.076 17.893 9.351 1.00 56.84 181 GLN A C 1
ATOM 1360 O O . GLN A 1 181 ? 13.100 17.511 9.914 1.00 56.84 181 GLN A O 1
ATOM 1365 N N . SER A 1 182 ? 12.091 18.865 8.443 1.00 47.12 182 SER A N 1
ATOM 1366 C CA . SER A 1 182 ? 13.306 19.531 7.983 1.00 47.12 182 SER A CA 1
ATOM 1367 C C . SER A 1 182 ? 13.916 20.393 9.097 1.00 47.12 182 SER A C 1
ATOM 1369 O O . SER A 1 182 ? 13.723 21.605 9.141 1.00 47.12 182 SER A O 1
ATOM 1371 N N . GLY A 1 183 ? 14.671 19.775 10.002 1.00 46.75 183 GLY A N 1
ATOM 1372 C CA . GLY A 1 183 ? 15.619 20.451 10.877 1.00 46.75 183 GLY A CA 1
ATOM 1373 C C . GLY A 1 183 ? 16.940 20.651 10.136 1.00 46.75 183 GLY A C 1
ATOM 1374 O O . GLY A 1 183 ? 17.660 19.690 9.902 1.00 46.75 183 GLY A O 1
ATOM 1375 N N . ILE A 1 184 ? 17.263 21.911 9.826 1.00 41.12 184 ILE A N 1
ATOM 1376 C CA . ILE A 1 184 ? 18.543 22.411 9.285 1.00 41.12 184 ILE A CA 1
ATOM 1377 C C . ILE A 1 184 ? 18.718 22.242 7.764 1.00 41.12 184 ILE A C 1
ATOM 1379 O O . ILE A 1 184 ? 19.318 21.304 7.246 1.00 41.12 184 ILE A O 1
ATOM 1383 N N . ILE A 1 185 ? 18.271 23.275 7.046 1.00 42.53 185 ILE A N 1
ATOM 1384 C CA . ILE A 1 185 ? 18.746 23.616 5.705 1.00 42.53 185 ILE A CA 1
ATOM 1385 C C . ILE A 1 185 ? 20.185 24.119 5.867 1.00 42.53 185 ILE A C 1
ATOM 1387 O O . ILE A 1 185 ? 20.404 25.269 6.246 1.00 42.53 185 ILE A O 1
ATOM 1391 N N . ASN A 1 186 ? 21.182 23.283 5.591 1.00 36.97 186 ASN A N 1
ATOM 1392 C CA . ASN A 1 186 ? 22.555 23.760 5.481 1.00 36.97 186 ASN A CA 1
ATOM 1393 C C . ASN A 1 186 ? 22.706 24.462 4.118 1.00 36.97 186 ASN A C 1
ATOM 1395 O O . ASN A 1 186 ? 23.148 23.860 3.141 1.00 36.97 186 ASN A O 1
ATOM 1399 N N . ARG A 1 187 ? 22.297 25.737 4.018 1.00 52.97 187 ARG A N 1
ATOM 1400 C CA . ARG A 1 187 ? 22.766 26.614 2.932 1.00 52.97 187 ARG A CA 1
ATOM 1401 C C . ARG A 1 187 ? 24.235 26.934 3.206 1.00 52.97 187 ARG A C 1
ATOM 1403 O O . ARG A 1 187 ? 24.554 27.960 3.802 1.00 52.97 187 ARG A O 1
ATOM 1410 N N . VAL A 1 188 ? 25.124 26.034 2.795 1.00 47.78 188 VAL A N 1
ATOM 1411 C CA . VAL A 1 188 ? 26.546 26.355 2.654 1.00 47.78 188 VAL A CA 1
ATOM 1412 C C . VAL A 1 188 ? 26.737 27.054 1.310 1.00 47.78 188 VAL A C 1
ATOM 1414 O O . VAL A 1 188 ? 26.177 26.661 0.292 1.00 47.78 188 VAL A O 1
ATOM 1417 N N . ARG A 1 189 ? 27.473 28.157 1.401 1.00 47.25 189 ARG A N 1
ATOM 1418 C CA . ARG A 1 189 ? 27.740 29.201 0.415 1.00 47.25 189 ARG A CA 1
ATOM 1419 C C . ARG A 1 189 ? 28.260 28.677 -0.928 1.00 47.25 189 ARG A C 1
ATOM 1421 O O . ARG A 1 189 ? 29.157 27.838 -0.953 1.00 47.25 189 ARG A O 1
ATOM 1428 N N . SER A 1 190 ? 27.810 29.328 -1.994 1.00 44.00 190 SER A N 1
ATOM 1429 C CA . SER A 1 190 ? 28.612 29.666 -3.175 1.00 44.00 190 SER A CA 1
ATOM 1430 C C . SER A 1 190 ? 28.255 31.086 -3.578 1.00 44.00 190 SER A C 1
ATOM 1432 O O . SER A 1 190 ? 27.032 31.317 -3.726 1.00 44.00 190 SER A O 1
#

Radius of gyration: 20.28 Å; Cα contacts (8 Å, |Δi|>4): 260; chains: 1; bounding box: 44×46×72 Å

Solvent-accessible surface area (backbone atoms only — not comparable to full-atom values): 11334 Å² total; per-residue (Å²): 135,73,88,30,42,54,68,22,32,67,68,35,42,25,81,59,46,71,70,56,38,52,62,62,34,70,84,45,92,58,26,66,67,60,70,70,49,52,71,69,56,52,51,52,22,35,32,51,25,32,57,56,53,63,73,54,51,61,51,52,46,62,44,76,44,11,73,76,35,81,88,41,64,35,59,54,76,55,28,25,23,87,38,70,46,95,88,45,68,45,36,52,90,47,77,57,69,43,56,52,48,47,36,44,55,40,11,58,51,39,62,79,38,73,49,72,72,48,88,87,55,82,58,89,60,78,83,72,65,81,62,60,64,52,73,64,83,92,50,76,48,74,48,86,68,74,70,71,75,78,55,69,42,22,94,86,41,56,61,58,44,63,73,39,57,64,52,55,73,53,39,44,76,48,48,50,72,88,45,51,52,84,78,76,84,82,83,74,88,131

Mean predicted aligned error: 11.19 Å

Sequence (190 aa):
MTFNATLGSTLATSYITVDTADAVWSNTLNNAAWAALTETEKQQSLMAATTALEALLFTGVRCAPSTDDASKPQRLQWPRSGFICKGVAATCSMIPRQVEQATAFLALNLFNDPNAIIPGVPTPTPQRGAVKMQKLGELQQEFFAPSDVGTKIGVSAPIVLQKFPWLVDVLACWLDGNYGQSGIINRVRS